Protein AF-A0A7S3GWA1-F1 (afdb_monomer_lite)

Radius of gyration: 48.9 Å; chains: 1; bounding box: 89×73×150 Å

Organism: NCBI:txid89044

InterPro domains:
  IPR025304 ALIX V-shaped domain [PF13949] (4-217)

Sequence (363 aa):
TNNTRMREAYANAQQSDKLTEEDLHSDVTVEQLSIVSKTQEELLKLFPRDNVNLFDHDEHLDKKEEDPAITKLEDKLHELAALIETRTQHVATFKAIVAVDITEATNAALAQCKDITALHAENLQQAGALHTQVMEGVTKQNALLAEILQLNEVFEKSRVTNAKAVERQKVIQTVEQSVAKFSLIHSQVTAGITFYTSLQAKLTTLMQSTDDLAYTQQWQRQDFGAQKSSELDRNGQEMTDRDYALQLSNELNASPRAGVAAIPQQAQYAPPPAFQPAPQAAAAPANSAMVYGTPVSGPPANLMPMHAPAPAQQAQHAPQGGYMATFPAAVPGGPSAVPAQAPGQGQYSAQYQQQYQSYGAPV

Foldseek 3Di:
DVVVVLVVVVVVLVVLVVVLVCVCPDPLLVVLLVQVPDDPVVLVVQADDDPDPVPPPPVPPPPPPDPVLVVVLVVLVVVLVVLVVVLVVLVVVLVVLVPDDCPVVLVVCVVVVHDSVVVVVVSVVVSVVSVVSNVVSVVVNVVSVVVSVVSVVVVVVVCVVPPSSVSNVVSVVSNVVSVVSVVVSVVSVVVSVVVVVVSVVVVVVVVVVVVVVVVVVVVVVVVVVVVVVVVVVVVVVVVVVVVVVVVVVVVVVPDDDDDDDDDDDDDDDDDDDDDDDDDDDPDDPPDDDDDDDDDDDDDDDDDDDDDDDDDDDDDDDDDDDDDDDDDDDDDDDDDDDDDDDDDDDDDDDDDDDDDDDDDDDDD

Structure (mmCIF, N/CA/C/O backbone):
data_AF-A0A7S3GWA1-F1
#
_entry.id   AF-A0A7S3GWA1-F1
#
loop_
_atom_site.group_PDB
_atom_site.id
_atom_site.type_symbol
_atom_site.label_atom_id
_atom_site.label_alt_id
_atom_site.label_comp_id
_atom_site.label_asym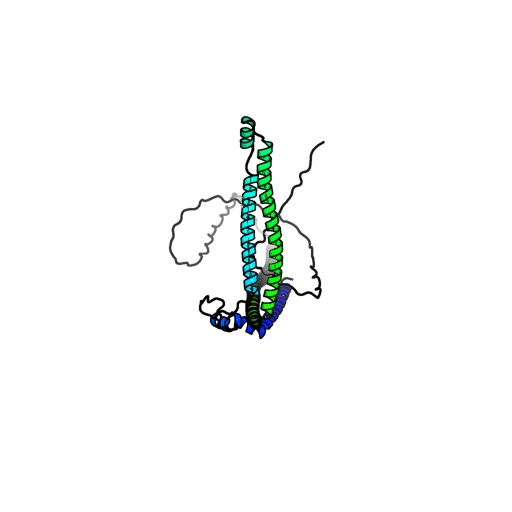_id
_atom_site.label_entity_id
_atom_site.label_seq_id
_atom_site.pdbx_PDB_ins_code
_atom_site.Cartn_x
_atom_site.Cartn_y
_atom_site.Cartn_z
_atom_site.occupancy
_atom_site.B_iso_or_equiv
_atom_site.auth_seq_id
_atom_site.auth_comp_id
_atom_site.auth_asym_id
_atom_site.auth_atom_id
_atom_site.pdbx_PDB_model_num
ATOM 1 N N . THR A 1 1 ? 18.026 15.044 -30.440 1.00 69.50 1 THR A N 1
ATOM 2 C CA . THR A 1 1 ? 17.334 15.176 -29.135 1.00 69.50 1 THR A CA 1
ATOM 3 C C . THR A 1 1 ? 16.879 13.842 -28.550 1.00 69.50 1 THR A C 1
ATOM 5 O O . THR A 1 1 ? 17.192 13.588 -27.396 1.00 69.50 1 THR A O 1
ATOM 8 N N . ASN A 1 2 ? 16.209 12.951 -29.302 1.00 81.62 2 ASN A N 1
ATOM 9 C CA . ASN A 1 2 ? 15.716 11.671 -28.750 1.00 81.62 2 ASN A CA 1
ATOM 10 C C . ASN A 1 2 ? 16.820 10.681 -28.331 1.00 81.62 2 ASN A C 1
ATOM 12 O O . ASN A 1 2 ? 16.707 10.079 -27.269 1.00 81.62 2 ASN A O 1
ATOM 16 N N . ASN A 1 3 ? 17.909 10.554 -29.101 1.00 85.31 3 ASN A N 1
ATOM 17 C CA . ASN A 1 3 ? 19.007 9.640 -28.750 1.00 85.31 3 ASN A CA 1
ATOM 18 C C . ASN A 1 3 ? 19.704 10.045 -27.435 1.00 85.31 3 ASN A C 1
ATOM 20 O O . ASN A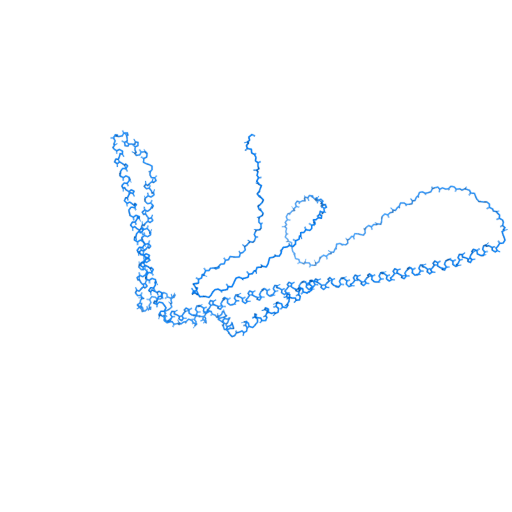 1 3 ? 19.956 9.198 -26.587 1.00 85.31 3 ASN A O 1
ATOM 24 N N . THR A 1 4 ? 19.931 11.346 -27.225 1.00 93.00 4 THR A N 1
ATOM 25 C CA . THR A 1 4 ? 20.508 11.886 -25.982 1.00 93.00 4 THR A CA 1
ATOM 26 C C . THR A 1 4 ? 19.649 11.543 -24.764 1.00 93.00 4 THR A C 1
ATOM 28 O O . THR A 1 4 ? 20.177 11.045 -23.779 1.00 93.00 4 THR A O 1
ATOM 31 N N . ARG A 1 5 ? 18.322 11.716 -24.862 1.00 91.12 5 ARG A N 1
ATOM 32 C C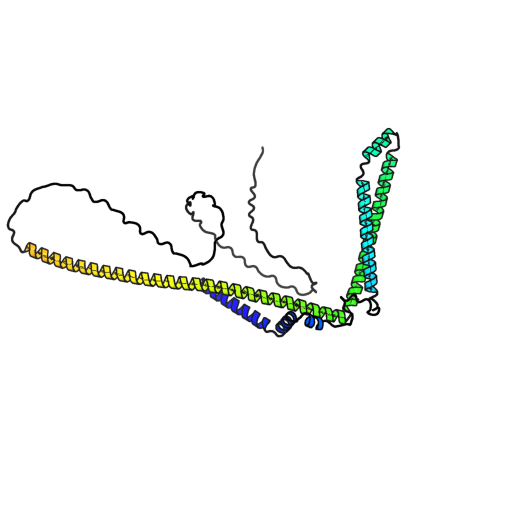A . ARG A 1 5 ? 17.385 11.377 -23.776 1.00 91.12 5 ARG A CA 1
ATOM 33 C C . ARG A 1 5 ? 17.367 9.882 -23.455 1.00 91.12 5 ARG A C 1
ATOM 35 O O . ARG A 1 5 ? 17.289 9.517 -22.291 1.00 91.12 5 ARG A O 1
ATOM 42 N N . MET A 1 6 ? 17.449 9.014 -24.468 1.00 91.38 6 MET A N 1
ATOM 43 C CA . MET A 1 6 ? 17.528 7.563 -24.244 1.00 91.38 6 MET A CA 1
ATOM 44 C C . MET A 1 6 ? 18.829 7.164 -23.540 1.00 91.38 6 MET A C 1
ATOM 46 O O . MET A 1 6 ? 18.795 6.327 -22.645 1.00 91.38 6 MET A O 1
ATOM 50 N N . ARG A 1 7 ? 19.961 7.786 -23.901 1.00 94.25 7 ARG A N 1
ATOM 51 C CA . ARG A 1 7 ? 21.249 7.552 -23.225 1.00 94.25 7 ARG A CA 1
ATOM 52 C C . ARG A 1 7 ? 21.230 8.020 -21.772 1.00 94.25 7 ARG A C 1
ATOM 54 O O . ARG A 1 7 ? 21.712 7.300 -20.911 1.00 94.25 7 ARG A O 1
ATOM 61 N N . GLU A 1 8 ? 20.661 9.192 -21.506 1.00 95.81 8 GLU A N 1
ATOM 62 C CA . GLU A 1 8 ? 20.505 9.721 -20.147 1.00 95.81 8 GLU A CA 1
ATOM 63 C C . GLU A 1 8 ? 19.600 8.821 -19.294 1.00 95.81 8 GLU A C 1
ATOM 65 O O . GLU A 1 8 ? 19.976 8.436 -18.191 1.00 95.81 8 GLU A O 1
ATOM 70 N N . ALA A 1 9 ? 18.450 8.401 -19.833 1.00 93.38 9 ALA A N 1
ATOM 71 C CA . ALA A 1 9 ? 17.557 7.465 -19.153 1.00 93.38 9 ALA A CA 1
ATOM 72 C C . ALA A 1 9 ? 18.247 6.124 -18.849 1.00 93.38 9 ALA A C 1
ATOM 74 O O . ALA A 1 9 ? 18.069 5.582 -17.763 1.00 93.38 9 ALA A O 1
ATOM 75 N N . TYR A 1 10 ? 19.054 5.611 -19.782 1.00 95.75 10 TYR A N 1
ATOM 76 C CA . TYR A 1 10 ? 19.834 4.393 -19.575 1.00 95.75 10 TYR A CA 1
ATOM 77 C C . TYR A 1 10 ? 20.916 4.566 -18.500 1.00 95.75 10 TYR A C 1
ATOM 79 O O . TYR A 1 10 ? 21.045 3.709 -17.635 1.00 95.75 10 TYR A O 1
ATOM 87 N N . ALA A 1 11 ? 21.650 5.683 -18.503 1.00 97.31 11 ALA A N 1
ATOM 88 C CA . ALA A 1 11 ? 22.662 5.966 -17.484 1.00 97.31 11 ALA A CA 1
ATOM 89 C C . ALA A 1 11 ? 22.048 6.063 -16.074 1.00 97.31 11 ALA A C 1
ATOM 91 O O . ALA A 1 11 ? 22.582 5.493 -15.125 1.00 97.31 11 ALA A O 1
ATOM 92 N N . ASN A 1 12 ? 20.890 6.720 -15.948 1.00 96.50 12 ASN A N 1
ATOM 93 C CA . ASN A 1 12 ? 20.157 6.799 -14.682 1.00 96.50 12 ASN A CA 1
ATOM 94 C C . ASN A 1 12 ? 19.660 5.419 -14.224 1.00 96.50 12 ASN A C 1
ATOM 96 O O . ASN A 1 12 ? 19.747 5.101 -13.039 1.00 96.50 12 ASN A O 1
ATOM 100 N N . ALA A 1 13 ? 19.172 4.590 -15.153 1.00 96.44 13 ALA A N 1
ATOM 101 C CA . ALA A 1 13 ? 18.762 3.221 -14.850 1.00 96.44 13 ALA A CA 1
ATOM 102 C C . ALA A 1 13 ? 19.945 2.369 -14.368 1.00 96.44 13 ALA A C 1
ATOM 104 O O . ALA A 1 13 ? 19.831 1.726 -13.335 1.00 96.44 13 ALA A O 1
ATOM 105 N N . GLN A 1 14 ? 21.111 2.458 -15.020 1.00 97.69 14 GLN A N 1
ATOM 106 C CA . GLN A 1 14 ? 22.327 1.769 -14.568 1.00 97.69 14 GLN A CA 1
ATOM 107 C C . GLN A 1 14 ? 22.754 2.188 -13.157 1.00 97.69 14 GLN A C 1
ATOM 109 O O . GLN A 1 14 ? 23.173 1.351 -12.361 1.00 97.69 14 GLN A O 1
ATOM 114 N N . GLN A 1 15 ? 22.659 3.480 -12.835 1.00 97.81 15 GLN A N 1
ATOM 115 C CA . GLN A 1 15 ? 22.958 3.952 -11.486 1.00 97.81 15 GLN A CA 1
ATOM 116 C C . GLN A 1 15 ? 21.960 3.394 -10.463 1.00 97.81 15 GLN A C 1
ATOM 118 O O . GLN A 1 15 ? 22.377 2.975 -9.385 1.00 97.81 15 GLN A O 1
ATOM 123 N N . SER A 1 16 ? 20.666 3.370 -10.794 1.00 96.94 16 SER A N 1
ATOM 124 C CA . SER A 1 16 ? 19.640 2.775 -9.934 1.00 96.94 16 SER A CA 1
ATOM 125 C C . SER A 1 16 ? 19.874 1.280 -9.727 1.00 96.94 16 SER A C 1
ATOM 127 O O . SER A 1 16 ? 19.817 0.819 -8.593 1.00 96.94 16 SER A O 1
ATOM 129 N N . ASP A 1 17 ? 20.181 0.539 -10.791 1.00 97.62 17 ASP A N 1
ATOM 130 C CA . ASP A 1 17 ? 20.445 -0.899 -10.725 1.00 97.62 17 ASP A CA 1
ATOM 131 C C . ASP A 1 17 ? 21.651 -1.197 -9.848 1.00 97.62 17 ASP A C 1
ATOM 133 O O . ASP A 1 17 ? 21.585 -2.092 -9.016 1.00 97.62 17 ASP A O 1
ATOM 137 N N . LYS A 1 18 ? 22.720 -0.402 -9.968 1.00 97.69 18 LYS A N 1
ATOM 138 C CA . LYS A 1 18 ? 23.897 -0.533 -9.109 1.00 97.69 18 LYS A CA 1
ATOM 139 C C . LYS A 1 18 ? 23.539 -0.357 -7.631 1.00 97.69 18 LYS A C 1
ATOM 141 O O . LYS A 1 18 ? 23.997 -1.135 -6.803 1.00 97.69 18 LYS A O 1
ATOM 146 N N . LEU A 1 19 ? 22.716 0.639 -7.295 1.00 97.00 19 LEU A N 1
ATOM 147 C CA . LEU A 1 19 ? 22.271 0.855 -5.914 1.00 97.00 19 LEU A CA 1
ATOM 148 C C . LEU A 1 19 ? 21.394 -0.299 -5.415 1.00 97.00 19 LEU A C 1
ATOM 150 O O . LEU A 1 19 ? 21.574 -0.755 -4.291 1.00 97.00 19 LEU A O 1
ATOM 154 N N . THR A 1 20 ? 20.469 -0.789 -6.244 1.00 95.81 20 THR A N 1
ATOM 155 C CA . THR A 1 20 ? 19.640 -1.954 -5.910 1.00 95.81 20 THR A CA 1
ATOM 156 C C . THR A 1 20 ? 20.489 -3.220 -5.769 1.00 95.81 20 THR A C 1
ATOM 158 O O . THR A 1 20 ? 20.224 -4.023 -4.883 1.00 95.81 20 THR A O 1
ATOM 161 N N . GLU A 1 21 ? 21.521 -3.402 -6.591 1.00 97.00 21 GLU A N 1
ATOM 162 C CA . GLU A 1 21 ? 22.439 -4.540 -6.528 1.00 97.00 21 GLU A CA 1
ATOM 163 C C . GLU A 1 21 ? 23.315 -4.495 -5.270 1.00 97.00 21 GLU A C 1
ATOM 165 O O . GLU A 1 21 ? 23.435 -5.508 -4.582 1.00 97.00 21 GLU A O 1
ATOM 170 N N . GLU A 1 22 ? 23.879 -3.332 -4.928 1.00 97.25 22 GLU A N 1
ATOM 171 C CA . GLU A 1 22 ? 24.622 -3.119 -3.678 1.00 97.25 22 GLU A CA 1
ATOM 172 C C . GLU A 1 22 ? 23.736 -3.391 -2.452 1.00 97.25 22 GLU A C 1
ATOM 174 O O . GLU A 1 22 ? 24.154 -4.063 -1.509 1.00 97.25 22 GLU A O 1
ATOM 179 N N . ASP A 1 23 ? 22.489 -2.920 -2.481 1.00 96.31 23 ASP A N 1
ATOM 180 C CA . ASP A 1 23 ? 21.517 -3.125 -1.411 1.00 96.31 23 ASP A CA 1
ATOM 181 C C . ASP A 1 23 ? 21.076 -4.594 -1.291 1.00 96.31 23 ASP A C 1
ATOM 183 O O . ASP A 1 23 ? 20.984 -5.123 -0.180 1.00 96.31 23 ASP A O 1
ATOM 187 N N . LEU A 1 24 ? 20.860 -5.275 -2.422 1.00 96.31 24 LEU A N 1
ATOM 188 C CA . LEU A 1 24 ? 20.482 -6.689 -2.496 1.00 96.31 24 LEU A CA 1
ATOM 189 C C . LEU A 1 24 ? 21.568 -7.610 -1.932 1.00 96.31 24 LEU A C 1
ATOM 191 O O . LEU A 1 24 ? 21.246 -8.574 -1.241 1.00 96.31 24 LEU A O 1
ATOM 195 N N . HIS A 1 25 ? 22.835 -7.305 -2.216 1.00 96.12 25 HIS A N 1
ATOM 196 C CA . HIS A 1 25 ? 23.984 -8.086 -1.752 1.00 96.12 25 HIS A CA 1
ATOM 197 C C . HIS A 1 25 ? 24.502 -7.658 -0.377 1.00 96.12 25 HIS A C 1
ATOM 199 O O . HIS A 1 25 ? 25.465 -8.244 0.116 1.00 96.12 25 HIS A O 1
ATOM 205 N N . SER A 1 26 ? 23.895 -6.652 0.256 1.00 97.62 26 SER A N 1
ATOM 206 C CA . SER A 1 26 ? 24.260 -6.293 1.623 1.00 97.62 26 SER A CA 1
ATOM 207 C C . SER A 1 26 ? 23.910 -7.428 2.591 1.00 97.62 26 SER A C 1
ATOM 209 O O . SER A 1 26 ? 22.834 -8.023 2.502 1.00 97.62 26 SER A O 1
ATOM 211 N N . ASP A 1 27 ? 24.800 -7.703 3.550 1.00 96.94 27 ASP A N 1
ATOM 212 C CA . ASP A 1 27 ? 24.623 -8.790 4.526 1.00 96.94 27 ASP A CA 1
ATOM 213 C C . ASP A 1 27 ? 23.276 -8.696 5.259 1.00 96.94 27 ASP A C 1
ATOM 215 O O . ASP A 1 27 ? 22.598 -9.700 5.467 1.00 96.94 27 ASP A O 1
ATOM 219 N N . VAL A 1 28 ? 22.851 -7.468 5.580 1.00 95.75 28 VAL A N 1
ATOM 220 C CA . VAL A 1 28 ? 21.573 -7.186 6.248 1.00 95.75 28 VAL A CA 1
ATOM 221 C C . VAL A 1 28 ? 20.393 -7.615 5.380 1.00 95.75 28 VAL A C 1
ATOM 223 O O . VAL A 1 28 ? 19.487 -8.291 5.863 1.00 95.75 28 VAL A O 1
ATOM 226 N N . THR A 1 29 ? 20.391 -7.246 4.099 1.00 95.12 29 THR A N 1
ATOM 227 C CA . THR A 1 29 ? 19.320 -7.634 3.178 1.00 95.12 29 THR A CA 1
ATOM 228 C C . THR A 1 29 ? 19.312 -9.139 2.955 1.00 95.12 29 THR A C 1
ATOM 230 O O . THR A 1 29 ? 18.245 -9.745 2.977 1.00 95.12 29 THR A O 1
ATOM 233 N N . VAL A 1 30 ? 20.477 -9.767 2.784 1.00 96.56 30 VAL A N 1
ATOM 234 C CA . VAL A 1 30 ? 20.578 -11.222 2.600 1.00 96.56 30 VAL A CA 1
ATOM 235 C C . VAL A 1 30 ? 20.032 -11.965 3.822 1.00 96.56 30 VAL A C 1
ATOM 237 O O . VAL A 1 30 ? 19.258 -12.912 3.667 1.00 96.56 30 VAL A O 1
ATOM 240 N N . GLU A 1 31 ? 20.365 -11.518 5.034 1.00 95.56 31 GLU A N 1
ATOM 241 C CA . GLU A 1 31 ? 19.821 -12.078 6.273 1.00 95.56 31 GLU A CA 1
ATOM 242 C C . GLU A 1 31 ? 18.298 -11.895 6.354 1.00 95.56 31 GLU A C 1
ATOM 244 O O . GLU A 1 31 ? 17.572 -12.856 6.609 1.00 95.56 31 GLU A O 1
ATOM 249 N N . GLN A 1 32 ? 17.795 -10.694 6.061 1.00 94.62 32 GLN A N 1
ATOM 250 C CA . GLN A 1 32 ? 16.360 -10.400 6.044 1.00 94.62 32 GLN A CA 1
ATOM 251 C C . GLN A 1 32 ? 15.605 -11.262 5.021 1.00 94.62 32 GLN A C 1
ATOM 253 O O . GLN A 1 32 ? 14.594 -11.884 5.342 1.00 94.62 32 GLN A O 1
ATOM 258 N N . LEU A 1 33 ? 16.107 -11.373 3.792 1.00 94.38 33 LEU A N 1
ATOM 259 C CA . LEU A 1 33 ? 15.498 -12.211 2.758 1.00 94.38 33 LEU A CA 1
ATOM 260 C C . LEU A 1 33 ? 15.550 -13.702 3.124 1.00 94.38 33 LEU A C 1
ATOM 262 O O . LEU A 1 33 ? 14.600 -14.432 2.843 1.00 94.38 33 LEU A O 1
ATOM 266 N N . SER A 1 34 ? 16.610 -14.138 3.812 1.00 96.44 34 SER A N 1
ATOM 267 C CA . SER A 1 34 ? 16.718 -15.488 4.377 1.00 96.44 34 SER A CA 1
ATOM 268 C C . SER A 1 34 ? 15.663 -15.757 5.457 1.00 96.44 34 SER A C 1
ATOM 270 O O . SER A 1 34 ? 15.198 -16.882 5.604 1.00 96.44 34 SER A O 1
ATOM 272 N N . ILE A 1 35 ? 15.213 -14.738 6.199 1.00 95.06 35 ILE A N 1
ATOM 273 C CA . ILE A 1 35 ? 14.102 -14.893 7.149 1.00 95.06 35 ILE A CA 1
ATOM 274 C C . ILE A 1 35 ? 12.790 -15.168 6.412 1.00 95.06 35 ILE A C 1
ATOM 276 O O . ILE A 1 35 ? 12.051 -16.062 6.815 1.00 95.06 35 ILE A O 1
ATOM 280 N N . VAL A 1 36 ? 12.508 -14.446 5.325 1.00 94.25 36 VAL A N 1
ATOM 281 C CA . VAL A 1 36 ? 11.259 -14.612 4.555 1.00 94.25 36 VAL A CA 1
ATOM 282 C C . VAL A 1 36 ? 11.199 -15.969 3.841 1.00 94.25 36 VAL A C 1
ATOM 284 O O . VAL A 1 36 ? 10.111 -16.482 3.5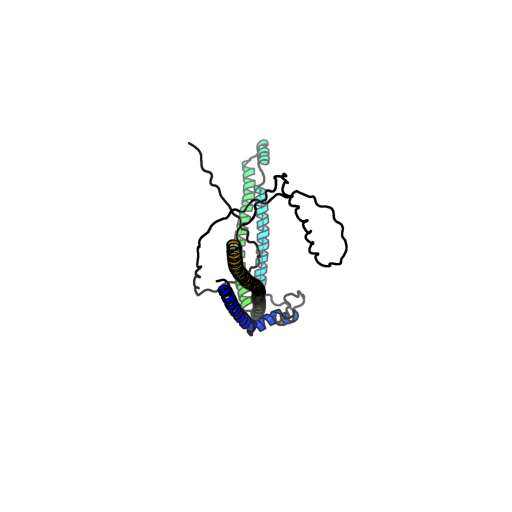96 1.00 94.25 36 VAL A O 1
ATOM 287 N N . SER A 1 37 ? 12.349 -16.573 3.529 1.00 95.25 37 SER A N 1
ATOM 288 C CA . SER A 1 37 ? 12.419 -17.888 2.881 1.00 95.25 37 SER A CA 1
ATOM 289 C C . SER A 1 37 ? 12.351 -19.079 3.844 1.00 95.25 37 SER A C 1
ATOM 291 O O . SER A 1 37 ? 12.225 -20.216 3.385 1.00 95.25 37 SER A O 1
ATOM 293 N N . LYS A 1 38 ? 12.415 -18.848 5.163 1.00 95.12 38 LYS A N 1
ATOM 294 C CA . LYS A 1 38 ? 12.279 -19.906 6.174 1.00 95.12 38 LYS A CA 1
ATOM 295 C C . LYS A 1 38 ? 10.895 -20.543 6.128 1.00 95.12 38 LYS A C 1
ATOM 297 O O . LYS A 1 38 ? 9.877 -19.889 5.906 1.00 95.12 38 LYS A O 1
ATOM 302 N N . THR A 1 39 ? 10.853 -21.833 6.436 1.00 95.38 39 THR A N 1
ATOM 303 C CA . THR A 1 39 ? 9.595 -22.544 6.676 1.00 95.38 39 THR A CA 1
ATOM 304 C C . THR A 1 39 ? 8.900 -22.018 7.934 1.00 95.38 39 THR A C 1
ATOM 306 O O . THR A 1 39 ? 9.527 -21.433 8.822 1.00 95.38 39 THR A O 1
ATOM 309 N N . GLN A 1 40 ? 7.595 -22.276 8.059 1.00 90.56 40 GLN A N 1
ATOM 310 C CA . GLN A 1 40 ? 6.836 -21.921 9.261 1.00 90.56 40 GLN A CA 1
ATOM 311 C C . GLN A 1 40 ? 7.488 -22.480 10.537 1.00 90.56 40 GLN A C 1
ATOM 313 O O . GLN A 1 40 ? 7.603 -21.769 11.532 1.00 90.56 40 GLN A O 1
ATOM 318 N N . GLU A 1 41 ? 7.967 -23.726 10.510 1.00 91.44 41 GLU A N 1
ATOM 319 C CA . GLU A 1 41 ? 8.632 -24.352 11.658 1.00 91.44 41 GLU A CA 1
ATOM 320 C C . GLU A 1 41 ? 9.931 -23.641 12.057 1.00 91.44 41 GLU A C 1
ATOM 322 O O . GLU A 1 41 ? 10.239 -23.517 13.243 1.00 91.44 41 GLU A O 1
ATOM 327 N N . GLU A 1 42 ? 10.707 -23.172 11.081 1.00 93.19 42 GLU A N 1
ATOM 328 C CA . GLU A 1 42 ? 11.947 -22.429 11.313 1.00 93.19 42 GLU A CA 1
ATOM 329 C C . GLU A 1 42 ? 11.684 -21.010 11.807 1.00 93.19 42 GLU A C 1
ATOM 331 O O . GLU A 1 42 ? 12.390 -20.547 12.701 1.00 93.19 42 GLU A O 1
ATOM 336 N N . LEU A 1 43 ? 10.648 -20.345 11.290 1.00 90.88 43 LEU A N 1
ATOM 337 C CA . LEU A 1 43 ? 10.187 -19.060 11.813 1.00 90.88 43 LEU A CA 1
ATOM 338 C C . LEU A 1 43 ? 9.739 -19.193 13.269 1.00 90.88 43 LEU A C 1
ATOM 340 O O . LEU A 1 43 ? 10.142 -18.391 14.105 1.00 90.88 43 LEU A O 1
ATOM 344 N N . LEU A 1 44 ? 8.995 -20.249 13.609 1.00 88.38 44 LEU A N 1
ATOM 345 C CA . LEU A 1 44 ? 8.585 -20.534 14.988 1.00 88.38 44 LEU A CA 1
ATOM 346 C C . LEU A 1 44 ? 9.772 -20.801 15.928 1.00 88.38 44 LEU A C 1
ATOM 348 O O . LEU A 1 44 ? 9.649 -20.599 17.133 1.00 88.38 44 LEU A O 1
ATOM 352 N N . LYS A 1 45 ? 10.926 -21.243 15.410 1.00 90.75 45 LYS A N 1
ATOM 353 C CA . LYS A 1 45 ? 12.164 -21.380 16.200 1.00 90.75 45 LYS A CA 1
ATOM 354 C C . LYS A 1 45 ? 12.843 -20.037 16.489 1.00 90.75 45 LYS A C 1
ATOM 356 O O . LYS A 1 45 ? 13.653 -19.991 17.407 1.00 90.75 45 LYS A O 1
ATOM 361 N N . LEU A 1 46 ? 12.542 -18.975 15.733 1.00 90.12 46 LEU A N 1
ATOM 362 C CA . LEU A 1 46 ? 13.072 -17.630 15.998 1.00 90.12 46 LEU A CA 1
ATOM 363 C C . LEU A 1 46 ? 12.401 -16.976 17.205 1.00 90.12 46 LEU A C 1
ATOM 365 O O . LEU A 1 46 ? 12.996 -16.118 17.847 1.00 90.12 46 LEU A O 1
ATOM 369 N N . PHE A 1 47 ? 11.164 -17.364 17.512 1.00 88.88 47 PHE A N 1
ATOM 370 C CA . PHE A 1 47 ? 10.466 -16.868 18.686 1.00 88.88 47 PHE A CA 1
ATOM 371 C C . PHE A 1 47 ? 11.038 -17.511 19.954 1.00 88.88 47 PHE A C 1
ATOM 373 O O . PHE A 1 47 ? 11.271 -18.724 19.963 1.00 88.88 47 PHE A O 1
ATOM 380 N N . PRO A 1 48 ? 11.221 -16.742 21.044 1.00 85.06 48 PRO A N 1
ATOM 381 C CA . PRO A 1 48 ? 11.600 -17.317 22.326 1.00 85.06 48 PRO A CA 1
ATOM 382 C C . PRO A 1 48 ? 10.520 -18.320 22.751 1.00 85.06 48 PRO A C 1
ATOM 384 O O . PRO A 1 48 ? 9.374 -17.951 23.016 1.00 85.06 48 PRO A O 1
ATOM 387 N N . ARG A 1 49 ? 10.873 -19.611 22.749 1.00 73.25 49 ARG A N 1
ATOM 388 C CA . ARG A 1 49 ? 9.976 -20.696 23.154 1.00 73.25 49 ARG A CA 1
ATOM 389 C C . ARG A 1 49 ? 9.877 -20.713 24.672 1.00 73.25 49 ARG A C 1
ATOM 391 O O . ARG A 1 49 ? 10.774 -21.208 25.345 1.00 73.25 49 ARG A O 1
ATOM 398 N N . ASP A 1 50 ? 8.767 -20.218 25.195 1.00 62.12 50 ASP A N 1
ATOM 399 C CA . ASP A 1 50 ? 8.272 -20.677 26.485 1.00 62.12 50 ASP A CA 1
ATOM 400 C C . ASP A 1 50 ? 7.331 -21.860 26.234 1.00 62.12 50 ASP A C 1
ATOM 402 O O . ASP A 1 50 ? 6.600 -21.862 25.248 1.00 62.12 50 ASP A O 1
ATOM 406 N N . ASN A 1 51 ? 7.272 -22.818 27.163 1.00 49.50 51 ASN A N 1
ATOM 407 C CA . ASN A 1 51 ? 6.229 -23.858 27.249 1.00 49.50 51 ASN A CA 1
ATOM 408 C C . ASN A 1 51 ? 4.792 -23.294 27.353 1.00 49.50 51 ASN A C 1
ATOM 410 O O . ASN A 1 51 ? 3.873 -24.019 27.698 1.00 49.50 51 ASN A O 1
ATOM 414 N N . VAL A 1 52 ? 4.588 -22.001 27.106 1.00 49.59 52 VAL A N 1
ATOM 415 C CA . VAL A 1 52 ? 3.282 -21.371 26.994 1.00 49.59 52 VAL A CA 1
ATOM 416 C C . VAL A 1 52 ? 3.073 -21.090 25.520 1.00 49.59 52 VAL A C 1
ATOM 418 O O . VAL A 1 52 ? 3.422 -20.023 25.008 1.00 49.59 52 VAL A O 1
ATOM 421 N N . ASN A 1 53 ? 2.531 -22.085 24.827 1.00 49.50 53 ASN A N 1
ATOM 422 C CA . ASN A 1 53 ? 1.894 -21.849 23.548 1.00 49.50 53 ASN A CA 1
ATOM 423 C C . ASN A 1 53 ? 0.768 -20.843 23.798 1.00 49.50 53 ASN A C 1
ATOM 425 O O . ASN A 1 53 ? -0.272 -21.184 24.340 1.00 49.50 53 ASN A O 1
ATOM 429 N N . LEU A 1 54 ? 0.979 -19.585 23.404 1.00 48.12 54 LEU A N 1
ATOM 430 C CA . LEU A 1 54 ? -0.019 -18.515 23.538 1.00 48.12 54 LEU A CA 1
ATOM 431 C C . LEU A 1 54 ? -1.310 -18.799 22.737 1.00 48.12 54 LEU A C 1
ATOM 433 O O . LEU A 1 54 ? -2.269 -18.044 22.838 1.00 48.12 54 LEU A O 1
ATOM 437 N N . PHE A 1 55 ? -1.285 -19.845 21.907 1.00 46.75 55 PHE A N 1
ATOM 438 C CA . PHE A 1 55 ? -2.385 -20.318 21.074 1.00 46.75 55 PHE A CA 1
ATOM 439 C C . PHE A 1 55 ? -2.845 -21.740 21.419 1.00 46.75 55 PHE A C 1
ATOM 441 O O . PHE A 1 55 ? -3.889 -22.146 20.914 1.00 46.75 55 PHE A O 1
ATOM 448 N N . ASP A 1 56 ? -2.122 -22.477 22.275 1.00 46.03 56 ASP A N 1
ATOM 449 C CA . ASP A 1 56 ? -2.675 -23.709 22.833 1.00 46.03 56 ASP A CA 1
ATOM 450 C C . ASP A 1 56 ? -3.417 -23.315 24.101 1.00 46.03 56 ASP A C 1
ATOM 452 O O . ASP A 1 56 ? -2.829 -23.114 25.163 1.00 46.03 56 ASP A O 1
ATOM 456 N N . HIS A 1 57 ? -4.737 -23.238 23.982 1.00 44.59 57 HIS A N 1
ATOM 457 C CA . HIS A 1 57 ? -5.664 -23.333 25.105 1.00 44.59 57 HIS A CA 1
ATOM 458 C C . HIS A 1 57 ? -5.632 -24.743 25.730 1.00 44.59 57 HIS A C 1
ATOM 460 O O . HIS A 1 57 ? -6.679 -25.321 26.007 1.00 44.59 57 HIS A O 1
ATOM 466 N N . ASP A 1 58 ? -4.449 -25.334 25.916 1.00 41.59 58 ASP A N 1
ATOM 467 C CA . ASP A 1 58 ? -4.329 -26.587 26.647 1.00 41.59 58 ASP A CA 1
ATOM 468 C C . ASP A 1 58 ? -4.502 -26.261 28.137 1.00 41.59 58 ASP A C 1
ATOM 470 O O . ASP A 1 58 ? -3.642 -25.638 28.766 1.00 41.59 58 ASP A O 1
ATOM 474 N N . GLU A 1 59 ? -5.651 -26.664 28.686 1.00 50.97 59 GLU A N 1
ATOM 475 C CA . GLU A 1 59 ? -6.175 -26.423 30.046 1.00 50.97 59 GLU A CA 1
ATOM 476 C C . GLU A 1 59 ? -5.261 -26.888 31.206 1.00 50.97 59 GLU A C 1
ATOM 478 O O . GLU A 1 59 ? -5.663 -26.876 32.373 1.00 50.97 59 GLU A O 1
ATOM 483 N N . HIS A 1 60 ? -4.027 -27.310 30.932 1.00 46.16 60 HIS A N 1
ATOM 484 C CA . HIS A 1 60 ? -3.159 -27.977 31.902 1.00 46.16 60 HIS A CA 1
ATOM 485 C C . HIS A 1 60 ? -1.795 -27.329 32.145 1.00 46.16 60 HIS A C 1
ATOM 487 O O . HIS A 1 60 ? -0.979 -27.898 32.871 1.00 46.16 60 HIS A O 1
ATOM 493 N N . LEU A 1 61 ? -1.548 -26.120 31.643 1.00 48.03 61 LEU A N 1
ATOM 494 C CA . LEU A 1 61 ? -0.378 -25.351 32.065 1.00 48.03 61 LEU A CA 1
ATOM 495 C C . LEU A 1 61 ? -0.697 -24.567 33.338 1.00 48.03 61 LEU A C 1
ATOM 497 O O . LEU A 1 61 ? -1.448 -23.596 33.314 1.00 48.03 61 LEU A O 1
ATOM 501 N N . ASP A 1 62 ? -0.120 -25.056 34.441 1.00 45.81 62 ASP A N 1
ATOM 502 C CA . ASP A 1 62 ? 0.007 -24.429 35.757 1.00 45.81 62 ASP A CA 1
ATOM 503 C C . ASP A 1 62 ? -0.288 -22.931 35.748 1.00 45.81 62 ASP A C 1
ATOM 505 O O . ASP A 1 62 ? 0.405 -22.182 35.060 1.00 45.81 62 ASP A O 1
ATOM 509 N N . LYS A 1 63 ? -1.284 -22.536 36.554 1.00 50.81 63 LYS A N 1
ATOM 510 C CA . LYS A 1 63 ? -1.696 -21.170 36.913 1.00 50.81 63 LYS A CA 1
ATOM 511 C C . LYS A 1 63 ? -0.506 -20.203 36.955 1.00 50.81 63 LYS A C 1
ATOM 513 O O . LYS A 1 63 ? 0.022 -19.901 38.025 1.00 50.81 63 LYS A O 1
ATOM 518 N N . LYS A 1 64 ? -0.069 -19.710 35.799 1.00 51.12 64 LYS A N 1
ATOM 519 C CA . LYS A 1 64 ? 0.800 -18.547 35.732 1.00 51.12 64 LYS A CA 1
ATOM 520 C C . LYS A 1 64 ? -0.074 -17.430 36.251 1.00 51.12 64 LYS A C 1
ATOM 522 O O . LYS A 1 64 ? -1.139 -17.206 35.691 1.00 51.12 64 LYS A O 1
ATOM 527 N N . GLU A 1 65 ? 0.347 -16.828 37.357 1.00 58.16 65 GLU A N 1
ATOM 528 C CA . GLU A 1 65 ? -0.230 -15.594 37.872 1.00 58.16 65 GLU A CA 1
ATOM 529 C C . GLU A 1 65 ? -0.370 -14.635 36.688 1.00 58.16 65 GLU A C 1
ATOM 531 O O . GLU A 1 65 ? 0.622 -14.089 36.198 1.00 58.16 65 GLU A O 1
ATOM 536 N N . GLU A 1 66 ? -1.587 -14.532 36.152 1.00 65.19 66 GLU A N 1
ATOM 537 C CA . GLU A 1 66 ? -1.924 -13.508 35.181 1.00 65.19 66 GLU A CA 1
ATOM 538 C C . GLU A 1 66 ? -1.546 -12.186 35.831 1.00 65.19 66 GLU A C 1
ATOM 540 O O . GLU A 1 66 ? -1.817 -11.973 37.019 1.00 65.19 66 GLU A O 1
ATOM 545 N N . ASP A 1 67 ? -0.830 -11.341 35.084 1.00 73.94 67 ASP A N 1
ATOM 546 C CA . ASP A 1 67 ? -0.428 -10.036 35.591 1.00 73.94 67 ASP A CA 1
ATOM 547 C C . ASP A 1 67 ? -1.700 -9.368 36.134 1.00 73.94 67 ASP A C 1
ATOM 549 O O . ASP A 1 67 ? -2.655 -9.187 35.373 1.00 73.94 67 ASP A O 1
ATOM 553 N N . PRO A 1 68 ? -1.765 -9.028 37.433 1.00 82.62 68 PRO A N 1
ATOM 554 C CA . PRO A 1 68 ? -2.980 -8.498 38.036 1.00 82.62 68 PRO A CA 1
ATOM 555 C C . PRO A 1 68 ? -3.440 -7.196 37.367 1.00 82.62 68 PRO A C 1
ATOM 557 O O . PRO A 1 68 ? -4.573 -6.769 37.585 1.00 82.62 68 PRO A O 1
ATOM 560 N N . ALA A 1 69 ? -2.584 -6.540 36.574 1.00 83.31 69 ALA A N 1
ATOM 561 C CA . ALA A 1 69 ? -2.971 -5.431 35.713 1.00 83.31 69 ALA A CA 1
ATOM 562 C C . ALA A 1 69 ? -3.838 -5.864 34.513 1.00 83.31 69 ALA A C 1
ATOM 564 O O . ALA A 1 69 ? -4.758 -5.128 34.161 1.00 83.31 69 ALA A O 1
ATOM 565 N N . ILE A 1 70 ? -3.586 -7.037 33.919 1.00 84.69 70 ILE A N 1
ATOM 566 C CA . ILE A 1 70 ? -4.353 -7.590 32.789 1.00 84.69 70 ILE A CA 1
ATOM 567 C C . ILE A 1 70 ? -5.770 -7.918 33.240 1.00 84.69 70 ILE A C 1
ATOM 569 O O . ILE A 1 70 ? -6.713 -7.366 32.682 1.00 84.69 70 ILE A O 1
ATOM 573 N N . THR A 1 71 ? -5.922 -8.710 34.304 1.00 88.62 71 THR A N 1
ATOM 574 C CA . THR A 1 71 ? -7.246 -9.088 34.824 1.00 88.62 71 THR A CA 1
ATOM 575 C C . THR A 1 71 ? -8.072 -7.850 35.187 1.00 88.62 71 THR A C 1
ATOM 577 O O . THR A 1 71 ? -9.240 -7.744 34.833 1.00 88.62 71 THR A O 1
ATOM 580 N N . LYS A 1 72 ? -7.450 -6.838 35.813 1.00 92.12 72 LYS A N 1
ATOM 581 C CA . LYS A 1 72 ? -8.129 -5.567 36.125 1.00 92.12 72 LYS A CA 1
ATOM 582 C C . LYS A 1 72 ? -8.542 -4.783 34.880 1.00 92.12 72 LYS A C 1
ATOM 584 O O . LYS A 1 72 ? -9.586 -4.135 34.898 1.00 92.12 72 LYS A O 1
ATOM 589 N N . LEU A 1 73 ? -7.717 -4.778 33.832 1.00 91.81 73 LEU A N 1
ATOM 590 C CA . LEU A 1 73 ? -8.041 -4.116 32.570 1.00 91.81 73 LEU A CA 1
ATOM 591 C C . LEU A 1 73 ? -9.204 -4.832 31.868 1.00 91.81 73 LEU A C 1
ATOM 593 O O . LEU A 1 73 ? -10.126 -4.166 31.402 1.00 91.81 73 LEU A O 1
ATOM 597 N N . GLU A 1 74 ? -9.194 -6.164 31.847 1.00 92.12 74 GLU A N 1
ATOM 598 C CA . GLU A 1 74 ? -10.275 -6.993 31.306 1.00 92.12 74 GLU A CA 1
ATOM 599 C C . GLU A 1 74 ? -11.594 -6.767 32.052 1.00 92.12 74 GLU A C 1
ATOM 601 O O . GLU A 1 74 ? -12.607 -6.460 31.419 1.00 92.12 74 GLU A O 1
ATOM 606 N N . ASP A 1 75 ? -11.575 -6.800 33.387 1.00 95.00 75 ASP A N 1
ATOM 607 C CA . ASP A 1 75 ? -12.744 -6.509 34.225 1.00 95.00 75 ASP A CA 1
ATOM 608 C C . ASP A 1 75 ? -13.345 -5.135 33.889 1.00 95.00 75 ASP A C 1
ATOM 610 O O . ASP A 1 75 ? -14.560 -4.990 33.731 1.00 95.00 75 ASP A O 1
ATOM 614 N N . LYS A 1 76 ? -12.495 -4.114 33.718 1.00 95.50 76 LYS A N 1
ATOM 615 C CA . LYS A 1 76 ? -12.932 -2.751 33.380 1.00 95.50 76 LYS A CA 1
ATOM 616 C C . LYS A 1 76 ? -13.478 -2.631 31.960 1.00 95.50 76 LYS A C 1
ATOM 618 O O . LYS A 1 76 ? -14.426 -1.875 31.737 1.00 95.50 76 LYS A O 1
ATOM 623 N N . LEU A 1 77 ? -12.930 -3.379 31.004 1.00 95.25 77 LEU A N 1
ATOM 624 C CA . LEU A 1 77 ? -13.466 -3.454 29.643 1.00 95.25 77 LEU A CA 1
ATOM 625 C C . LEU A 1 77 ? -14.843 -4.133 29.622 1.00 95.25 77 LEU A C 1
ATOM 627 O O . LEU A 1 77 ? -15.745 -3.654 28.931 1.00 95.25 77 LEU A O 1
ATOM 631 N N . HIS A 1 78 ? -15.039 -5.187 30.418 1.00 96.25 78 HIS A N 1
ATOM 632 C CA . HIS A 1 78 ? -16.348 -5.817 30.594 1.00 96.25 78 HIS A CA 1
ATOM 633 C C . HIS A 1 78 ? -17.355 -4.882 31.274 1.00 96.25 78 HIS A C 1
ATOM 635 O O . HIS A 1 78 ? -18.493 -4.769 30.812 1.00 96.25 78 HIS A O 1
ATOM 641 N N . GLU A 1 79 ? -16.937 -4.155 32.315 1.00 96.75 79 GLU A N 1
ATOM 642 C CA . GLU A 1 79 ? -17.764 -3.144 32.983 1.00 96.75 79 GLU A CA 1
ATOM 643 C C . GLU A 1 79 ? -18.209 -2.046 31.998 1.00 96.75 79 GLU A C 1
ATOM 645 O O . GLU A 1 79 ? -19.387 -1.678 31.951 1.00 96.75 79 GLU A O 1
ATOM 650 N N . LEU A 1 80 ? -17.295 -1.570 31.144 1.00 97.19 80 LEU A N 1
ATOM 651 C CA . LEU A 1 80 ? -17.602 -0.598 30.093 1.00 97.19 80 LEU A CA 1
ATOM 652 C C . LEU A 1 80 ? -18.588 -1.158 29.057 1.00 97.19 80 LEU A C 1
ATOM 654 O O . LEU A 1 80 ? -19.517 -0.451 28.659 1.00 97.19 80 LEU A O 1
ATOM 658 N N . ALA A 1 81 ? -18.416 -2.410 28.626 1.00 95.81 81 ALA A N 1
ATOM 659 C CA . ALA A 1 81 ? -19.323 -3.052 27.677 1.00 95.81 81 ALA A CA 1
ATOM 660 C C . ALA A 1 81 ? -20.754 -3.146 28.238 1.00 95.81 81 ALA A C 1
ATOM 662 O O . ALA A 1 81 ? -21.702 -2.710 27.578 1.00 95.81 81 ALA A O 1
ATOM 663 N N . ALA A 1 82 ? -20.904 -3.606 29.485 1.00 97.19 82 ALA A N 1
ATOM 664 C CA . ALA A 1 82 ? -22.197 -3.682 30.167 1.00 97.19 82 ALA A CA 1
ATOM 665 C C . ALA A 1 82 ? -22.851 -2.296 30.340 1.00 97.19 82 ALA A C 1
ATOM 667 O O . ALA A 1 82 ? -24.066 -2.133 30.174 1.00 97.19 82 ALA A O 1
ATOM 668 N N . LEU A 1 83 ? -22.049 -1.262 30.625 1.00 97.44 83 LEU A N 1
ATOM 669 C CA . LEU A 1 83 ? -22.529 0.116 30.726 1.00 97.44 83 LEU A CA 1
ATOM 670 C C . LEU A 1 83 ? -23.043 0.652 29.380 1.00 97.44 83 LEU A C 1
ATOM 672 O O . LEU A 1 83 ? -24.080 1.320 29.336 1.00 97.44 83 LEU A O 1
ATOM 676 N N . ILE A 1 84 ? -22.340 0.361 28.279 1.00 96.06 84 ILE A N 1
ATOM 677 C CA . ILE A 1 84 ? -22.757 0.751 26.924 1.00 96.06 84 ILE A CA 1
ATOM 678 C C . ILE A 1 84 ? -24.079 0.076 26.556 1.00 96.06 84 ILE A C 1
ATOM 680 O O . ILE A 1 84 ? -24.968 0.747 26.022 1.00 96.06 84 ILE A O 1
ATOM 684 N N . GLU A 1 85 ? -24.228 -1.213 26.860 1.00 97.62 85 GLU A N 1
ATOM 685 C CA . GLU A 1 85 ? -25.464 -1.962 26.623 1.00 97.62 85 GLU A CA 1
ATOM 686 C C . GLU A 1 85 ? -26.637 -1.347 27.399 1.00 97.62 85 GLU A C 1
ATOM 688 O O . GLU A 1 85 ? -27.642 -0.955 26.801 1.00 97.62 85 GLU A O 1
ATOM 693 N N . THR A 1 86 ? -26.453 -1.124 28.703 1.00 97.19 86 THR A N 1
ATOM 694 C CA . THR A 1 86 ? -27.458 -0.497 29.578 1.00 97.19 86 THR A CA 1
ATOM 695 C C . THR A 1 86 ? -27.859 0.894 29.075 1.00 97.19 86 THR A C 1
ATOM 697 O O . THR A 1 86 ? -29.043 1.220 28.969 1.00 97.19 86 THR A O 1
ATOM 700 N N . ARG A 1 87 ? -26.888 1.735 28.692 1.00 96.94 87 ARG A N 1
ATOM 701 C CA . ARG A 1 87 ? -27.177 3.070 28.145 1.00 96.94 87 ARG A CA 1
ATOM 702 C C . ARG A 1 87 ? -27.933 2.980 26.822 1.00 96.94 87 ARG A C 1
ATOM 704 O O . ARG A 1 87 ? -28.841 3.774 26.587 1.00 96.94 87 ARG A O 1
ATOM 711 N N . THR A 1 88 ? -27.564 2.043 25.954 1.00 96.75 88 THR A N 1
ATOM 712 C CA . THR A 1 88 ? -28.243 1.836 24.666 1.00 96.75 88 THR A CA 1
ATOM 713 C C . THR A 1 88 ? -29.701 1.448 24.887 1.00 96.75 88 THR A C 1
ATOM 715 O O . THR A 1 88 ? -30.583 2.000 24.227 1.00 96.75 88 THR A O 1
ATOM 718 N N . GLN A 1 89 ? -29.967 0.593 25.879 1.00 97.06 89 GLN A N 1
ATOM 719 C CA . GLN A 1 89 ? -31.319 0.244 26.301 1.00 97.06 89 GLN A CA 1
ATOM 720 C C . GLN A 1 89 ? -32.090 1.470 26.814 1.00 97.06 89 GLN A C 1
ATOM 722 O O . GLN A 1 89 ? -33.203 1.720 26.356 1.00 97.06 89 GLN A O 1
ATOM 727 N N . HIS A 1 90 ? -31.498 2.292 27.689 1.00 96.75 90 HIS A N 1
ATOM 728 C CA . HIS A 1 90 ? -32.145 3.518 28.177 1.00 96.75 90 HIS A CA 1
ATOM 729 C C . HIS A 1 90 ? -32.454 4.514 27.050 1.00 96.75 90 HIS A C 1
ATOM 731 O O . HIS A 1 90 ? -33.542 5.085 27.019 1.00 96.75 90 HIS A O 1
ATOM 737 N N . VAL A 1 91 ? -31.536 4.698 26.093 1.00 96.50 91 VAL A N 1
ATOM 738 C CA . VAL A 1 91 ? -31.751 5.568 24.925 1.00 96.50 91 VAL A CA 1
ATOM 739 C C . VAL A 1 91 ? -32.874 5.033 24.037 1.00 96.50 91 VAL A C 1
ATOM 741 O O . VAL A 1 91 ? -33.682 5.821 23.545 1.00 96.50 91 VAL A O 1
ATOM 744 N N . ALA A 1 92 ? -32.949 3.717 23.829 1.00 96.88 92 ALA A N 1
ATOM 745 C CA . ALA A 1 92 ? -34.029 3.101 23.065 1.00 96.88 92 ALA A CA 1
ATOM 746 C C . ALA A 1 92 ? -35.392 3.322 23.743 1.00 96.88 92 ALA A C 1
ATOM 748 O O . ALA A 1 92 ? -36.330 3.776 23.087 1.00 96.88 92 ALA A O 1
ATOM 749 N N . THR A 1 93 ? -35.483 3.100 25.058 1.00 96.12 93 THR A N 1
ATOM 750 C CA . THR A 1 93 ? -36.708 3.342 25.839 1.00 96.12 93 THR A CA 1
ATOM 751 C C . THR A 1 93 ? -37.094 4.821 25.854 1.00 96.12 93 THR A C 1
ATOM 753 O O . THR A 1 93 ? -38.261 5.155 25.665 1.00 96.12 93 THR A O 1
ATOM 756 N N . PHE A 1 94 ? -36.122 5.725 26.010 1.00 95.88 94 PHE A N 1
ATOM 757 C CA . PHE A 1 94 ? -36.356 7.168 25.952 1.00 95.88 94 PHE A CA 1
ATOM 758 C C . PHE A 1 94 ? -36.928 7.587 24.594 1.00 95.88 94 PHE A C 1
ATOM 760 O O . PHE A 1 94 ? -37.936 8.287 24.536 1.00 95.88 94 PHE A O 1
ATOM 767 N N . LYS A 1 95 ? -36.334 7.106 23.492 1.00 95.31 95 LYS A N 1
ATOM 768 C CA . LYS A 1 95 ? -36.849 7.350 22.137 1.00 95.31 95 LYS A CA 1
ATOM 769 C C . LYS A 1 95 ? -38.264 6.811 21.958 1.00 95.31 95 LYS A C 1
ATOM 771 O O . LYS A 1 95 ? -39.077 7.497 21.350 1.00 95.31 95 LYS A O 1
ATOM 776 N N . ALA A 1 96 ? -38.552 5.618 22.480 1.00 95.06 96 ALA A N 1
ATOM 777 C CA . ALA A 1 96 ? -39.884 5.032 22.401 1.00 95.06 96 ALA A CA 1
ATOM 778 C C . ALA A 1 96 ? -40.926 5.924 23.091 1.00 95.06 96 ALA A C 1
ATOM 780 O O . ALA A 1 96 ? -41.939 6.227 22.478 1.00 95.06 96 ALA A O 1
ATOM 781 N N . ILE A 1 97 ? -40.644 6.412 24.303 1.00 93.44 97 ILE A N 1
ATOM 782 C CA . ILE A 1 97 ? -41.552 7.290 25.063 1.00 93.44 97 ILE A CA 1
ATOM 783 C C . ILE A 1 97 ? -41.763 8.633 24.361 1.00 93.44 97 ILE A C 1
ATOM 785 O O . ILE A 1 97 ? -42.895 9.090 24.233 1.00 93.44 97 ILE A O 1
ATOM 789 N N . VAL A 1 98 ? -40.691 9.254 23.861 1.00 92.44 98 VAL A N 1
ATOM 790 C CA . VAL A 1 98 ? -40.780 10.540 23.146 1.00 92.44 98 VAL A CA 1
ATOM 791 C C . VAL A 1 98 ? -41.518 10.403 21.808 1.00 92.44 98 VAL A C 1
ATOM 793 O O . VAL A 1 98 ? -42.110 11.370 21.337 1.00 92.44 98 VAL A O 1
ATOM 796 N N . ALA A 1 99 ? -41.505 9.216 21.196 1.00 93.19 99 ALA A N 1
ATOM 797 C CA . ALA A 1 99 ? -42.219 8.938 19.953 1.00 93.19 99 ALA A CA 1
ATOM 798 C C . ALA A 1 99 ? -43.709 8.605 20.151 1.00 93.19 99 ALA A C 1
ATOM 800 O O . ALA A 1 99 ? -44.434 8.535 19.158 1.00 93.19 99 ALA A O 1
ATOM 801 N N . VAL A 1 100 ? -44.176 8.385 21.388 1.00 92.06 100 VAL A N 1
ATOM 802 C CA . VAL A 1 100 ? -45.599 8.143 21.656 1.00 92.06 100 VAL A CA 1
ATOM 803 C C . VAL A 1 100 ? -46.388 9.418 21.371 1.00 92.06 100 VAL A C 1
ATOM 805 O O . VAL A 1 100 ? -46.237 10.429 22.059 1.00 92.06 100 VAL A O 1
ATOM 808 N N . ASP A 1 101 ? -47.271 9.352 20.375 1.00 92.06 101 ASP A N 1
ATOM 809 C CA . ASP A 1 101 ? -48.273 10.386 20.147 1.00 92.06 101 ASP A CA 1
ATOM 810 C C . ASP A 1 101 ? -49.337 10.317 21.247 1.00 92.06 101 ASP A C 1
ATOM 812 O O . ASP A 1 101 ? -50.150 9.395 21.321 1.00 92.06 101 ASP A O 1
ATOM 816 N N . ILE A 1 102 ? -49.321 11.315 22.124 1.00 93.69 102 ILE A N 1
ATOM 817 C CA . ILE A 1 102 ? -50.258 11.429 23.241 1.00 93.69 102 ILE A CA 1
ATOM 818 C C . ILE A 1 102 ? -51.589 12.076 22.846 1.00 93.69 102 ILE A C 1
ATOM 820 O O . ILE A 1 102 ? -52.466 12.189 23.695 1.00 93.69 102 ILE A O 1
ATOM 824 N N . THR A 1 103 ? -51.791 12.471 21.584 1.00 94.00 103 THR A N 1
ATOM 825 C CA . THR A 1 103 ? -53.012 13.162 21.130 1.00 94.00 103 THR A CA 1
ATOM 826 C C . THR A 1 103 ? -54.274 12.346 21.404 1.00 94.00 103 THR A C 1
ATOM 828 O O . THR A 1 103 ? -55.266 12.885 21.896 1.00 94.00 103 THR A O 1
ATOM 831 N N . GLU A 1 104 ? -54.249 11.037 21.146 1.00 93.25 104 GLU A N 1
ATOM 832 C CA . GLU A 1 104 ? -55.396 10.160 21.411 1.00 93.25 104 GLU A CA 1
ATOM 833 C C . GLU A 1 104 ? -55.674 10.023 22.916 1.00 93.25 104 GLU A C 1
ATOM 835 O O . GLU A 1 104 ? -56.822 10.146 23.350 1.00 93.25 104 GLU A O 1
ATOM 840 N N . ALA A 1 105 ? -54.622 9.866 23.727 1.00 91.94 105 ALA A N 1
ATOM 841 C CA . ALA A 1 105 ? -54.729 9.811 25.183 1.00 91.94 105 ALA A CA 1
ATOM 842 C C . ALA A 1 105 ? -55.269 11.131 25.765 1.00 91.94 105 ALA A C 1
ATOM 844 O O . ALA A 1 105 ? -56.128 11.118 26.649 1.00 91.94 105 ALA A O 1
ATOM 845 N N . THR A 1 106 ? -54.836 12.269 25.218 1.00 93.88 106 THR A N 1
ATOM 846 C CA . THR A 1 106 ? -55.319 13.604 25.583 1.00 93.88 106 THR A CA 1
ATOM 847 C C . THR A 1 106 ? -56.781 13.805 25.183 1.00 93.88 106 THR A C 1
ATOM 849 O O . THR A 1 106 ? -57.568 14.286 25.996 1.00 93.88 106 THR A O 1
ATOM 852 N N . ASN A 1 107 ? -57.189 13.381 23.982 1.00 94.06 107 ASN A N 1
ATOM 853 C CA . ASN A 1 107 ? -58.587 13.439 23.538 1.00 94.06 107 ASN A CA 1
ATOM 854 C C . ASN A 1 107 ? -59.501 12.567 24.414 1.00 94.06 107 ASN A C 1
ATOM 856 O O . ASN A 1 107 ? -60.599 12.990 24.782 1.00 94.06 107 ASN A O 1
ATOM 860 N N . ALA A 1 108 ? -59.043 11.371 24.796 1.00 93.69 108 ALA A N 1
ATOM 861 C CA . ALA A 1 108 ? -59.771 10.488 25.703 1.00 93.69 108 ALA A CA 1
ATOM 862 C C . ALA A 1 108 ? -59.876 11.074 27.122 1.00 93.69 108 ALA A C 1
ATOM 864 O O . ALA A 1 108 ? -60.947 11.020 27.732 1.00 93.69 108 ALA A O 1
ATOM 865 N N . ALA A 1 109 ? -58.795 11.667 27.640 1.00 93.06 109 ALA A N 1
ATOM 866 C CA . ALA A 1 109 ? -58.802 12.367 28.922 1.00 93.06 109 ALA A CA 1
ATOM 867 C C . ALA A 1 109 ? -59.769 13.562 28.902 1.00 93.06 109 ALA A C 1
ATOM 869 O O . ALA A 1 109 ? -60.557 13.718 29.835 1.00 93.06 109 ALA A O 1
ATOM 870 N N . LEU A 1 110 ? -59.781 14.337 27.811 1.00 93.94 110 LEU A N 1
ATOM 871 C CA . LEU A 1 110 ? -60.691 15.464 27.615 1.00 93.94 110 LEU A CA 1
ATOM 872 C C . LEU A 1 110 ? -62.159 15.016 27.591 1.00 93.94 110 LEU A C 1
ATOM 874 O O . LEU A 1 110 ? -62.984 15.592 28.297 1.00 93.94 110 LEU A O 1
ATOM 878 N N . ALA A 1 111 ? -62.483 13.959 26.839 1.00 95.50 111 ALA A N 1
ATOM 879 C CA . ALA A 1 111 ? -63.836 13.401 26.770 1.00 95.50 111 ALA A CA 1
ATOM 880 C C . ALA A 1 111 ? -64.335 12.867 28.126 1.00 95.50 111 ALA A C 1
ATOM 882 O O . ALA A 1 111 ? -65.536 12.850 28.386 1.00 95.50 111 ALA A O 1
ATOM 883 N N . GLN A 1 112 ? -63.414 12.440 28.994 1.00 95.12 112 GLN A N 1
ATOM 884 C CA . GLN A 1 112 ? -63.700 11.949 30.344 1.00 95.12 112 GLN A CA 1
ATOM 885 C C . GLN A 1 112 ? -63.583 13.040 31.425 1.00 95.12 112 GLN A C 1
ATOM 887 O O . GLN A 1 112 ? -63.672 12.714 32.609 1.00 95.12 112 GLN A O 1
ATOM 892 N N . CYS A 1 113 ? -63.367 14.309 31.052 1.00 92.12 113 CYS A N 1
ATOM 893 C CA . CYS A 1 113 ? -63.116 15.423 31.976 1.00 92.12 113 CYS A CA 1
ATOM 894 C C . CYS A 1 113 ? -61.975 15.152 32.985 1.00 92.12 113 CYS A C 1
ATOM 896 O O . CYS A 1 113 ? -62.040 15.590 34.135 1.00 92.12 113 CYS A O 1
ATOM 898 N N . LYS A 1 114 ? -60.941 14.407 32.575 1.00 93.38 114 LYS A N 1
ATOM 899 C CA . LYS A 1 114 ? -59.735 14.137 33.376 1.00 93.38 114 LYS A CA 1
ATOM 900 C C . LYS A 1 114 ? -58.713 15.269 33.245 1.00 93.38 114 LYS A C 1
ATOM 902 O O . LYS A 1 114 ? -58.715 16.012 32.267 1.00 93.38 114 LYS A O 1
ATOM 907 N N . ASP A 1 115 ? -57.807 15.366 34.220 1.00 93.44 115 ASP A N 1
ATOM 908 C CA . ASP A 1 115 ? -56.717 16.345 34.204 1.00 93.44 115 ASP A CA 1
ATOM 909 C C . ASP A 1 115 ? -55.636 15.964 33.180 1.00 93.44 115 ASP A C 1
ATOM 911 O O . ASP A 1 115 ? -54.804 15.083 33.400 1.00 93.44 115 ASP A O 1
ATOM 915 N N . ILE A 1 116 ? -55.655 16.658 32.045 1.00 92.62 116 ILE A N 1
ATOM 916 C CA . ILE A 1 116 ? -54.679 16.528 30.958 1.00 92.62 116 ILE A CA 1
ATOM 917 C C . ILE A 1 116 ? -53.273 16.923 31.433 1.00 92.62 116 ILE A C 1
ATOM 919 O O . ILE A 1 116 ? -52.282 16.325 31.014 1.00 92.62 116 ILE A O 1
ATOM 923 N N . THR A 1 117 ? -53.175 17.894 32.343 1.00 93.69 117 THR A N 1
ATOM 924 C CA . THR A 1 117 ? -51.898 18.384 32.878 1.00 93.69 117 THR A CA 1
ATOM 925 C C . THR A 1 117 ? -51.158 17.273 33.609 1.00 93.69 117 THR A C 1
ATOM 927 O O . THR A 1 117 ? -49.954 17.112 33.415 1.00 93.69 117 THR A O 1
ATOM 930 N N . ALA A 1 118 ? -51.882 16.471 34.396 1.00 92.56 118 ALA A N 1
ATOM 931 C CA . ALA A 1 118 ? -51.324 15.324 35.101 1.00 92.56 118 ALA A CA 1
ATOM 932 C C . ALA A 1 118 ? -50.768 14.264 34.133 1.00 92.56 118 ALA A C 1
ATOM 934 O O . ALA A 1 118 ? -49.672 13.758 34.358 1.00 92.56 118 ALA A O 1
ATOM 935 N N . LEU A 1 119 ? -51.463 13.992 33.020 1.00 91.44 119 LEU A N 1
ATOM 936 C CA . LEU A 1 119 ? -51.014 13.037 31.996 1.00 91.44 119 LEU A CA 1
ATOM 937 C C . LEU A 1 119 ? -49.726 13.497 31.294 1.00 91.44 119 LEU A C 1
ATOM 939 O O . LEU A 1 119 ? -48.790 12.716 31.125 1.00 91.44 119 LEU A O 1
ATOM 943 N N . HIS A 1 120 ? -49.642 14.778 30.919 1.00 91.88 120 HIS A N 1
ATOM 944 C CA . HIS A 1 120 ? -48.405 15.332 30.359 1.00 91.88 120 HIS A CA 1
ATOM 945 C C . HIS A 1 120 ? -47.264 15.336 31.382 1.00 91.88 120 HIS A C 1
ATOM 947 O O . HIS A 1 120 ? -46.126 15.030 31.023 1.00 91.88 120 HIS A O 1
ATOM 953 N N . ALA A 1 121 ? -47.557 15.668 32.643 1.00 94.06 121 ALA A N 1
ATOM 954 C CA . ALA A 1 121 ? -46.570 15.672 33.717 1.00 94.06 121 ALA A CA 1
ATOM 955 C C . ALA A 1 121 ? -45.994 14.271 33.968 1.00 94.06 121 ALA A C 1
ATOM 957 O O . ALA A 1 121 ? -44.781 14.143 34.108 1.00 94.06 121 ALA A O 1
ATOM 958 N N . GLU A 1 122 ? -46.827 13.227 33.951 1.00 92.69 122 GLU A N 1
ATOM 959 C CA . GLU A 1 122 ? -46.392 11.832 34.088 1.00 92.69 122 GLU A CA 1
ATOM 960 C C . GLU A 1 122 ? -45.456 11.415 32.942 1.00 92.69 122 GLU A C 1
ATOM 962 O O . GLU A 1 122 ? -44.364 10.897 33.188 1.00 92.69 122 GLU A O 1
ATOM 967 N N . ASN A 1 123 ? -45.823 11.718 31.691 1.00 90.69 123 ASN A N 1
ATOM 968 C CA . ASN A 1 123 ? -44.994 11.373 30.533 1.00 90.69 123 ASN A CA 1
ATOM 969 C C . ASN A 1 123 ? -43.642 12.117 30.549 1.00 90.69 123 ASN A C 1
ATOM 971 O O . ASN A 1 123 ? -42.581 11.532 30.314 1.00 90.69 123 ASN A O 1
ATOM 975 N N . LEU A 1 124 ? -43.657 13.409 30.901 1.00 94.00 124 LEU A N 1
ATOM 976 C CA . LEU A 1 124 ? -42.436 14.202 31.077 1.00 94.00 124 LEU A CA 1
ATOM 977 C C . LEU A 1 124 ? -41.576 13.688 32.235 1.00 94.00 124 LEU A C 1
ATOM 979 O O . LEU A 1 124 ? -40.351 13.677 32.120 1.00 94.00 124 LEU A O 1
ATOM 983 N N . GLN A 1 125 ? -42.188 13.240 33.332 1.00 95.75 125 GLN A N 1
ATOM 984 C CA . GLN A 1 125 ? -41.472 12.663 34.465 1.00 95.75 125 GLN A CA 1
ATOM 985 C C . GLN A 1 125 ? -40.771 11.358 34.069 1.00 95.75 125 GLN A C 1
ATOM 987 O O . GLN A 1 125 ? -39.597 11.174 34.400 1.00 95.75 125 GLN A O 1
ATOM 992 N N . GLN A 1 126 ? -41.448 10.479 33.326 1.00 94.75 126 GLN A N 1
ATOM 993 C CA . GLN A 1 126 ? -40.864 9.226 32.849 1.00 94.75 126 GLN A CA 1
ATOM 994 C C . GLN A 1 126 ? -39.700 9.476 31.877 1.00 94.75 126 GLN A C 1
ATOM 996 O O . GLN A 1 126 ? -38.624 8.888 32.026 1.00 94.75 126 GLN A O 1
ATOM 1001 N N . ALA A 1 127 ? -39.877 10.397 30.924 1.00 94.19 127 ALA A N 1
ATOM 1002 C CA . ALA A 1 127 ? -38.815 10.811 30.010 1.00 94.19 127 ALA A CA 1
ATOM 1003 C C . ALA A 1 127 ? -37.634 11.460 30.760 1.00 94.19 127 ALA A C 1
ATOM 1005 O O . ALA A 1 127 ? -36.473 11.155 30.479 1.00 94.19 127 ALA A O 1
ATOM 1006 N N . GLY A 1 128 ? -37.918 12.308 31.753 1.00 96.06 128 GLY A N 1
ATOM 1007 C CA . GLY A 1 128 ? -36.915 12.965 32.592 1.00 96.06 128 GLY A CA 1
ATOM 1008 C C . GLY A 1 128 ? -36.080 11.980 33.414 1.00 96.06 128 GLY A C 1
ATOM 1009 O O . GLY A 1 128 ? -34.861 12.124 33.485 1.00 96.06 128 GLY A O 1
ATOM 1010 N N . ALA A 1 129 ? -36.702 10.940 33.977 1.00 96.25 129 ALA A N 1
ATOM 1011 C CA . ALA A 1 129 ? -35.993 9.891 34.709 1.00 96.25 129 ALA A CA 1
ATOM 1012 C C . ALA A 1 129 ? -35.002 9.130 33.810 1.00 96.25 129 ALA A C 1
ATOM 1014 O O . ALA A 1 129 ? -33.843 8.946 34.185 1.00 96.25 129 ALA A O 1
ATOM 1015 N N . LEU A 1 130 ? -35.423 8.752 32.598 1.00 95.19 130 LEU A N 1
ATOM 1016 C CA . LEU A 1 130 ? -34.551 8.081 31.626 1.00 95.19 130 LEU A CA 1
ATOM 1017 C C . LEU A 1 130 ? -33.423 8.986 31.134 1.00 95.19 130 LEU A C 1
ATOM 1019 O O . LEU A 1 130 ? -32.289 8.531 31.004 1.00 95.19 130 LEU A O 1
ATOM 1023 N N . HIS A 1 131 ? -33.701 10.270 30.902 1.00 95.50 131 HIS A N 1
ATOM 1024 C CA . HIS A 1 131 ? -32.667 11.240 30.553 1.00 95.50 131 HIS A CA 1
ATOM 1025 C C . HIS A 1 131 ? -31.582 11.309 31.639 1.00 95.50 131 HIS A C 1
ATOM 1027 O O . HIS A 1 131 ? -30.393 11.225 31.331 1.00 95.50 131 HIS A O 1
ATOM 1033 N N . THR A 1 132 ? -31.976 11.383 32.914 1.00 97.25 132 THR A N 1
ATOM 1034 C CA . THR A 1 132 ? -31.035 11.359 34.044 1.00 97.25 132 THR A CA 1
ATOM 1035 C C . THR A 1 132 ? -30.195 10.080 34.053 1.00 97.25 132 THR A C 1
ATOM 1037 O O . THR A 1 132 ? -28.972 10.163 34.136 1.00 97.25 132 THR A O 1
ATOM 1040 N N . GLN A 1 133 ? -30.807 8.906 33.861 1.00 96.56 133 GLN A N 1
ATOM 1041 C CA . GLN A 1 133 ? -30.079 7.630 33.794 1.00 96.56 133 GLN A CA 1
ATOM 1042 C C . GLN A 1 133 ? -29.083 7.566 32.623 1.00 96.56 133 GLN A C 1
ATOM 1044 O O . GLN A 1 133 ? -27.992 7.008 32.760 1.00 96.56 133 GLN A O 1
ATOM 1049 N N . VAL A 1 134 ? -29.425 8.141 31.465 1.00 96.38 134 VAL A N 1
ATOM 1050 C CA . VAL A 1 134 ? -28.500 8.250 30.325 1.00 96.38 134 VAL A CA 1
ATOM 1051 C C . VAL A 1 134 ? -27.316 9.150 30.679 1.00 96.38 134 VAL A C 1
ATOM 1053 O O . VAL A 1 134 ? -26.172 8.777 30.412 1.00 96.38 134 VAL A O 1
ATOM 1056 N N . MET A 1 135 ? -27.562 10.298 31.314 1.00 96.88 135 MET A N 1
ATOM 1057 C CA . MET A 1 135 ? -26.509 11.239 31.715 1.00 96.88 135 MET A CA 1
ATOM 1058 C C . MET A 1 135 ? -25.578 10.660 32.788 1.00 96.88 135 MET A C 1
ATOM 1060 O O . MET A 1 135 ? -24.355 10.814 32.703 1.00 96.88 135 MET A O 1
ATOM 1064 N N . GLU A 1 136 ? -26.123 9.931 33.761 1.00 95.69 136 GLU A N 1
ATOM 1065 C CA . GLU A 1 136 ? -25.334 9.169 34.733 1.00 95.69 136 GLU A CA 1
ATOM 1066 C C . GLU A 1 136 ? -24.465 8.112 34.043 1.00 95.69 136 GLU A C 1
ATOM 1068 O O . GLU A 1 136 ? -23.280 7.985 34.355 1.00 95.69 136 GLU A O 1
ATOM 1073 N N . GLY A 1 137 ? -25.022 7.394 33.061 1.00 96.19 137 GLY A N 1
ATOM 1074 C CA . GLY A 1 137 ? -24.280 6.428 32.252 1.00 96.19 137 GLY A CA 1
ATOM 1075 C C . GLY A 1 137 ? -23.117 7.063 31.484 1.00 96.19 137 GLY A C 1
ATOM 1076 O O . GLY A 1 137 ? -22.013 6.528 31.491 1.00 96.19 137 GLY A O 1
ATOM 1077 N N . VAL A 1 138 ? -23.322 8.237 30.878 1.00 95.94 138 VAL A N 1
ATOM 1078 C CA . VAL A 1 138 ? -22.247 8.999 30.210 1.00 95.94 138 VAL A CA 1
ATOM 1079 C C . VAL A 1 138 ? -21.153 9.404 31.200 1.00 95.94 138 VAL A C 1
ATOM 1081 O O . VAL A 1 138 ? -19.966 9.289 30.898 1.00 95.94 138 VAL A O 1
ATOM 1084 N N . THR A 1 139 ? -21.538 9.832 32.400 1.00 96.69 139 THR A N 1
ATOM 1085 C CA . THR A 1 139 ? -20.588 10.257 33.437 1.00 96.69 139 THR A CA 1
ATOM 1086 C C . THR A 1 139 ? -19.735 9.082 33.916 1.00 96.69 139 THR A C 1
ATOM 1088 O O . THR A 1 139 ? -18.509 9.187 33.959 1.00 96.69 139 THR A O 1
ATOM 1091 N N . LYS A 1 140 ? -20.368 7.934 34.193 1.00 96.75 140 LYS A N 1
ATOM 1092 C CA . LYS A 1 140 ? -19.677 6.685 34.547 1.00 96.75 140 LYS A CA 1
ATOM 1093 C C . LYS A 1 140 ? -18.760 6.202 33.427 1.00 96.75 140 LYS A C 1
ATOM 1095 O O . LYS A 1 140 ? -17.641 5.791 33.707 1.00 96.75 140 LYS A O 1
ATOM 1100 N N . GLN A 1 141 ? -19.186 6.312 32.167 1.00 96.25 141 GLN A N 1
ATOM 1101 C CA . GLN A 1 141 ? -18.353 5.932 31.027 1.00 96.25 141 GLN A CA 1
ATOM 1102 C C . GLN A 1 141 ? -17.066 6.759 30.986 1.00 96.25 141 GLN A C 1
ATOM 1104 O O . GLN A 1 141 ? -15.995 6.201 30.773 1.00 96.25 141 GLN A O 1
ATOM 1109 N N . ASN A 1 142 ? -17.155 8.074 31.194 1.00 95.06 142 ASN A N 1
ATOM 1110 C CA . ASN A 1 142 ? -15.971 8.933 31.188 1.00 95.06 142 ASN A CA 1
ATOM 1111 C C . ASN A 1 142 ? -14.986 8.551 32.304 1.00 95.06 142 ASN A C 1
ATOM 1113 O O . ASN A 1 142 ? -13.781 8.525 32.062 1.00 95.06 142 ASN A O 1
ATOM 1117 N N . ALA A 1 143 ? -15.489 8.213 33.496 1.00 95.88 143 ALA A N 1
ATOM 1118 C CA . ALA A 1 143 ? -14.658 7.726 34.596 1.00 95.88 143 ALA A CA 1
ATOM 1119 C C . ALA A 1 143 ? -13.995 6.375 34.263 1.00 95.88 143 ALA A C 1
ATOM 1121 O O . ALA A 1 143 ? -12.779 6.251 34.386 1.00 95.88 143 ALA A O 1
ATOM 1122 N N . LEU A 1 144 ? -14.762 5.404 33.748 1.00 96.62 144 LEU A N 1
ATOM 1123 C CA . LEU A 1 144 ? -14.231 4.097 33.340 1.00 96.62 144 LEU A CA 1
ATOM 1124 C C . LEU A 1 144 ? -13.180 4.213 32.238 1.00 96.62 144 LEU A C 1
ATOM 1126 O O . LEU A 1 144 ? -12.157 3.542 32.302 1.00 96.62 144 LEU A O 1
ATOM 1130 N N . LEU A 1 145 ? -13.389 5.079 31.245 1.00 96.81 145 LEU A N 1
ATOM 1131 C CA . LEU A 1 145 ? -12.402 5.305 30.189 1.00 96.81 145 LEU A CA 1
ATOM 1132 C C . LEU A 1 145 ? -11.094 5.878 30.745 1.00 96.81 145 LEU A C 1
ATOM 1134 O O . LEU A 1 145 ? -10.024 5.457 30.315 1.00 96.81 145 LEU A O 1
ATOM 1138 N N . ALA A 1 146 ? -11.159 6.793 31.716 1.00 96.19 146 ALA A N 1
ATOM 1139 C CA . ALA A 1 146 ? -9.961 7.304 32.376 1.00 96.19 146 ALA A CA 1
ATOM 1140 C C . ALA A 1 146 ? -9.213 6.198 33.146 1.00 96.19 146 ALA A C 1
ATOM 1142 O O . ALA A 1 146 ? -7.990 6.110 33.046 1.00 96.19 146 ALA A O 1
ATOM 1143 N N . GLU A 1 147 ? -9.934 5.326 33.859 1.00 95.88 147 GLU A N 1
ATOM 1144 C CA . GLU A 1 147 ? -9.352 4.166 34.552 1.00 95.88 147 GLU A CA 1
ATOM 1145 C C . GLU A 1 147 ? -8.723 3.162 33.572 1.00 95.88 147 GLU A C 1
ATOM 1147 O O . GLU A 1 147 ? -7.599 2.712 33.788 1.00 95.88 147 GLU A O 1
ATOM 1152 N N . ILE A 1 148 ? -9.410 2.850 32.468 1.00 96.19 148 ILE A N 1
ATOM 1153 C CA . ILE A 1 148 ? -8.920 1.949 31.414 1.00 96.19 148 ILE A CA 1
ATOM 1154 C C . ILE A 1 148 ? -7.634 2.493 30.796 1.00 96.19 148 ILE A C 1
ATOM 1156 O O . ILE A 1 148 ? -6.686 1.736 30.611 1.00 96.19 148 ILE A O 1
ATOM 1160 N N . LEU A 1 149 ? -7.566 3.796 30.507 1.00 95.06 149 LEU A N 1
ATOM 1161 C CA . LEU A 1 149 ? -6.352 4.411 29.966 1.00 95.06 149 LEU A CA 1
ATOM 1162 C C . LEU A 1 149 ? -5.178 4.300 30.947 1.00 95.06 149 LEU A C 1
ATOM 1164 O O . LEU A 1 149 ? -4.081 3.925 30.539 1.00 95.06 149 LEU A O 1
ATOM 1168 N N . GLN A 1 150 ? -5.409 4.547 32.240 1.00 94.81 150 GLN A N 1
ATOM 1169 C CA . GLN A 1 150 ? -4.376 4.384 33.268 1.00 94.81 150 GLN A CA 1
ATOM 1170 C C . GLN A 1 150 ? -3.906 2.928 33.392 1.00 94.81 150 GLN A C 1
ATOM 1172 O O . GLN A 1 150 ? -2.704 2.672 33.462 1.00 94.81 150 GLN A O 1
ATOM 1177 N N . LEU A 1 151 ? -4.833 1.966 33.398 1.00 93.12 151 LEU A N 1
ATOM 1178 C CA . LEU A 1 151 ? -4.502 0.539 33.442 1.00 93.12 151 LEU A CA 1
ATOM 1179 C C . LEU A 1 151 ? -3.768 0.087 32.176 1.00 93.12 151 LEU A C 1
ATOM 1181 O O . LEU A 1 151 ? -2.814 -0.680 32.280 1.00 93.12 151 LEU A O 1
ATOM 1185 N N . ASN A 1 152 ? -4.143 0.606 31.005 1.00 92.69 152 ASN A N 1
ATOM 1186 C CA . ASN A 1 152 ? -3.439 0.332 29.757 1.00 92.69 152 ASN A CA 1
ATOM 1187 C C . ASN A 1 152 ? -2.003 0.869 29.791 1.00 92.69 152 ASN A C 1
ATOM 1189 O O . ASN A 1 152 ? -1.087 0.160 29.396 1.00 92.69 152 ASN A O 1
ATOM 1193 N N . GLU A 1 153 ? -1.763 2.069 30.328 1.00 92.25 153 GLU A N 1
ATOM 1194 C CA . GLU A 1 153 ? -0.392 2.564 30.513 1.00 92.25 153 GLU A CA 1
ATOM 1195 C C . GLU A 1 153 ? 0.436 1.666 31.444 1.00 92.25 153 GLU A C 1
ATOM 1197 O O . GLU A 1 153 ? 1.629 1.455 31.209 1.00 92.25 153 GLU A O 1
ATOM 1202 N N . VAL A 1 154 ? -0.167 1.151 32.521 1.00 89.62 154 VAL A N 1
ATOM 1203 C CA . VAL A 1 154 ? 0.501 0.213 33.438 1.00 89.62 154 VAL A CA 1
ATOM 1204 C C . VAL A 1 154 ? 0.813 -1.101 32.727 1.00 89.62 154 VAL A C 1
ATOM 1206 O O . VAL A 1 154 ? 1.934 -1.594 32.838 1.00 89.62 154 VAL A O 1
ATOM 1209 N N . PHE A 1 155 ? -0.137 -1.628 31.958 1.00 86.19 155 PHE A N 1
ATOM 1210 C CA . PHE A 1 155 ? 0.033 -2.836 31.156 1.00 86.19 155 PHE A CA 1
ATOM 1211 C C . PHE A 1 155 ? 1.109 -2.670 30.072 1.00 86.19 155 PHE A C 1
ATOM 1213 O O . PHE A 1 155 ? 1.975 -3.525 29.902 1.00 86.19 155 PHE A O 1
ATOM 1220 N N . GLU A 1 156 ? 1.132 -1.542 29.364 1.00 84.31 156 GLU A N 1
ATOM 1221 C CA . GLU A 1 156 ? 2.174 -1.253 28.379 1.00 84.31 156 GLU A CA 1
ATOM 1222 C C . GLU A 1 156 ? 3.558 -1.182 29.030 1.00 84.31 156 GLU A C 1
ATOM 1224 O O . GLU A 1 156 ? 4.518 -1.758 28.509 1.00 84.31 156 GLU A O 1
ATOM 1229 N N . LYS A 1 157 ? 3.664 -0.539 30.201 1.00 85.19 157 LYS A N 1
ATOM 1230 C CA . LYS A 1 157 ? 4.905 -0.506 30.987 1.00 85.19 157 LYS A CA 1
ATOM 1231 C C . LYS A 1 157 ? 5.321 -1.910 31.428 1.00 85.19 157 LYS A C 1
ATOM 1233 O O . LYS A 1 157 ? 6.495 -2.249 31.265 1.00 85.19 157 LYS A O 1
ATOM 1238 N N . SER A 1 158 ? 4.392 -2.737 31.920 1.00 79.31 158 SER A N 1
ATOM 1239 C CA . SER A 1 158 ? 4.700 -4.111 32.341 1.00 79.31 158 SER A CA 1
ATOM 1240 C C . SER A 1 158 ? 5.183 -4.959 31.158 1.00 79.31 158 SER A C 1
ATOM 1242 O O . SER A 1 158 ? 6.188 -5.675 31.264 1.00 79.31 158 SER A O 1
ATOM 1244 N N . ARG A 1 159 ? 4.582 -4.769 29.977 1.00 75.00 159 ARG A N 1
ATOM 1245 C CA . ARG A 1 159 ? 5.003 -5.406 28.723 1.00 75.00 159 ARG A CA 1
ATOM 1246 C C . ARG A 1 159 ? 6.414 -5.001 28.293 1.00 75.00 159 ARG A C 1
ATOM 1248 O O . ARG A 1 159 ? 7.173 -5.862 27.857 1.00 75.00 159 ARG A O 1
ATOM 1255 N N . VAL A 1 160 ? 6.789 -3.728 28.435 1.00 76.38 160 VAL A N 1
ATOM 1256 C CA . VAL A 1 160 ? 8.150 -3.246 28.124 1.00 76.38 160 VAL A CA 1
ATOM 1257 C C . VAL A 1 160 ? 9.182 -3.769 29.128 1.00 76.38 160 VAL A C 1
ATOM 1259 O O . VAL A 1 160 ? 10.315 -4.052 28.747 1.00 76.38 160 VAL A O 1
ATOM 1262 N N . THR A 1 161 ? 8.814 -3.945 30.399 1.00 76.81 161 THR A N 1
ATOM 1263 C CA . THR A 1 161 ? 9.723 -4.528 31.403 1.00 76.81 161 THR A CA 1
ATOM 1264 C C . THR A 1 161 ? 9.914 -6.038 31.257 1.00 76.81 161 THR A C 1
ATOM 1266 O O . THR A 1 161 ? 10.900 -6.588 31.748 1.00 76.81 161 THR A O 1
ATOM 1269 N N . ASN A 1 162 ? 9.006 -6.725 30.562 1.00 78.31 162 ASN A N 1
ATOM 1270 C CA . ASN A 1 162 ? 9.125 -8.152 30.309 1.00 78.31 162 ASN A CA 1
ATOM 1271 C C . ASN A 1 162 ? 10.135 -8.412 29.179 1.00 78.31 162 ASN A C 1
ATOM 1273 O O . ASN A 1 162 ? 9.815 -8.304 27.995 1.00 78.31 162 ASN A O 1
ATOM 1277 N N . ALA A 1 163 ? 11.353 -8.816 29.555 1.00 79.88 163 ALA A N 1
ATOM 1278 C CA . ALA A 1 163 ? 12.449 -9.091 28.624 1.00 79.88 163 ALA A CA 1
ATOM 1279 C C . ALA A 1 163 ? 12.057 -10.042 27.475 1.00 79.88 163 ALA A C 1
ATOM 1281 O O . ALA A 1 163 ? 12.485 -9.842 26.340 1.00 79.88 163 ALA A O 1
ATOM 1282 N N . LYS A 1 164 ? 11.190 -11.030 27.735 1.00 79.38 164 LYS A N 1
ATOM 1283 C CA . LYS A 1 164 ? 10.727 -11.982 26.713 1.00 79.38 164 LYS A CA 1
ATOM 1284 C C . LYS A 1 164 ? 9.720 -11.367 25.752 1.00 79.38 164 LYS A C 1
ATOM 1286 O O . LYS A 1 164 ? 9.760 -11.650 24.558 1.00 79.38 164 LYS A O 1
ATOM 1291 N N . ALA A 1 165 ? 8.818 -10.522 26.253 1.00 78.38 165 ALA A N 1
ATOM 1292 C CA . ALA A 1 165 ? 7.888 -9.786 25.399 1.00 78.38 165 ALA A CA 1
ATOM 1293 C C . ALA A 1 165 ? 8.650 -8.827 24.472 1.00 78.38 165 ALA A C 1
ATOM 1295 O O . ALA A 1 165 ? 8.330 -8.738 23.288 1.00 78.38 165 ALA A O 1
ATOM 1296 N N . VAL A 1 166 ? 9.705 -8.185 24.984 1.00 83.25 166 VAL A N 1
ATOM 1297 C CA . VAL A 1 166 ? 10.618 -7.348 24.193 1.00 83.25 166 VAL A CA 1
ATOM 1298 C C . VAL A 1 166 ? 11.355 -8.170 23.132 1.00 83.25 166 VAL A C 1
ATOM 1300 O O . VAL A 1 166 ? 11.394 -7.769 21.970 1.00 83.25 166 VAL A O 1
ATOM 1303 N N . GLU A 1 167 ? 11.900 -9.334 23.491 1.00 86.75 167 GLU A N 1
ATOM 1304 C CA . GLU A 1 167 ? 12.581 -10.224 22.543 1.00 86.75 167 GLU A CA 1
ATOM 1305 C C . GLU A 1 167 ? 11.631 -10.721 21.445 1.00 86.75 167 GLU A C 1
ATOM 1307 O O . GLU A 1 167 ? 11.944 -10.630 20.258 1.00 86.75 167 GLU A O 1
ATOM 1312 N N . ARG A 1 168 ? 10.421 -11.151 21.815 1.00 86.25 168 ARG A N 1
ATOM 1313 C CA . ARG A 1 168 ? 9.374 -11.521 20.858 1.00 86.25 168 ARG A CA 1
ATOM 1314 C C . ARG A 1 168 ? 9.013 -10.362 19.933 1.00 86.25 168 ARG A C 1
ATOM 1316 O O . ARG A 1 168 ? 8.931 -10.563 18.724 1.00 86.25 168 ARG A O 1
ATOM 1323 N N . GLN A 1 169 ? 8.819 -9.160 20.473 1.00 86.00 169 GLN A N 1
ATOM 1324 C CA . GLN A 1 169 ? 8.517 -7.977 19.670 1.00 86.00 169 GLN A CA 1
ATOM 1325 C C . GLN A 1 169 ? 9.648 -7.670 18.680 1.00 86.00 169 GLN A C 1
ATOM 1327 O O . GLN A 1 169 ? 9.373 -7.319 17.535 1.00 86.00 169 GLN A O 1
ATOM 1332 N N . LYS A 1 170 ? 10.909 -7.855 19.085 1.00 90.75 170 LYS A N 1
ATOM 1333 C CA . LYS A 1 170 ? 12.074 -7.698 18.206 1.00 90.75 170 LYS A CA 1
ATOM 1334 C C . LYS A 1 170 ? 12.049 -8.696 17.046 1.00 90.75 170 LYS A C 1
ATOM 1336 O O . LYS A 1 170 ? 12.311 -8.304 15.911 1.00 90.75 170 LYS A O 1
ATOM 1341 N N . VAL A 1 171 ? 11.705 -9.960 17.301 1.00 91.88 171 VAL A N 1
ATOM 1342 C CA . VAL A 1 171 ? 11.553 -10.977 16.243 1.00 91.88 171 VAL A CA 1
ATOM 1343 C C . VAL A 1 171 ? 10.439 -10.580 15.272 1.00 91.88 171 VAL A C 1
ATOM 1345 O O . VAL A 1 171 ? 10.670 -10.586 14.066 1.00 91.88 171 VAL A O 1
ATOM 1348 N N . ILE A 1 172 ? 9.274 -10.156 15.779 1.00 91.69 172 ILE A N 1
ATOM 1349 C CA . ILE A 1 172 ? 8.148 -9.686 14.948 1.00 91.69 172 ILE A CA 1
ATOM 1350 C C . ILE A 1 172 ? 8.586 -8.522 14.057 1.00 91.69 172 ILE A C 1
ATOM 1352 O O . ILE A 1 172 ? 8.440 -8.601 12.842 1.00 91.69 172 ILE A O 1
ATOM 1356 N N . GLN A 1 173 ? 9.203 -7.492 14.640 1.00 94.00 173 GLN A N 1
ATOM 1357 C CA . GLN A 1 173 ? 9.705 -6.339 13.889 1.00 94.00 173 GLN A CA 1
ATOM 1358 C C . GLN A 1 173 ? 10.737 -6.744 12.834 1.00 94.00 173 GLN A C 1
ATOM 1360 O O . GLN A 1 173 ? 10.734 -6.203 11.733 1.00 94.00 173 GLN A O 1
ATOM 1365 N N . THR A 1 174 ? 11.605 -7.709 13.143 1.00 94.69 174 THR A N 1
ATOM 1366 C CA . THR A 1 174 ? 12.598 -8.212 12.183 1.00 94.69 174 THR A CA 1
ATOM 1367 C C . THR A 1 174 ? 11.910 -8.894 10.998 1.00 94.69 174 THR A C 1
ATOM 1369 O O . THR A 1 174 ? 12.278 -8.643 9.852 1.00 94.69 174 THR A O 1
ATOM 1372 N N . VAL A 1 175 ? 10.878 -9.708 11.243 1.00 95.00 175 VAL A N 1
ATOM 1373 C CA . VAL A 1 175 ? 10.082 -10.347 10.181 1.00 95.00 175 VAL A CA 1
ATOM 1374 C C . VAL A 1 175 ? 9.338 -9.298 9.349 1.00 95.00 175 VAL A C 1
ATOM 1376 O O . VAL A 1 175 ? 9.409 -9.336 8.123 1.00 95.00 175 VAL A O 1
ATOM 1379 N N . GLU A 1 176 ? 8.684 -8.324 9.985 1.00 95.19 176 GLU A N 1
ATOM 1380 C CA . GLU A 1 176 ? 7.972 -7.235 9.300 1.00 95.19 176 GLU A CA 1
ATOM 1381 C C . GLU A 1 176 ? 8.907 -6.417 8.401 1.00 95.19 176 GLU A C 1
ATOM 1383 O O . GLU A 1 176 ? 8.605 -6.187 7.228 1.00 95.19 176 GLU A O 1
ATOM 1388 N N . GLN A 1 177 ? 10.076 -6.030 8.920 1.00 95.81 177 GLN A N 1
ATOM 1389 C CA . GLN A 1 177 ? 11.105 -5.328 8.151 1.00 95.81 177 GLN A CA 1
ATOM 1390 C C . GLN A 1 177 ? 11.604 -6.172 6.978 1.00 95.81 177 GLN A C 1
ATOM 1392 O O . GLN A 1 177 ? 11.780 -5.647 5.880 1.00 95.81 177 GLN A O 1
ATOM 1397 N N . SER A 1 178 ? 11.771 -7.478 7.182 1.00 96.56 178 SER A N 1
ATOM 1398 C CA . SER A 1 178 ? 12.215 -8.401 6.137 1.00 96.56 178 SER A CA 1
ATOM 1399 C C . SER A 1 178 ? 11.198 -8.522 4.999 1.00 96.56 178 SER A C 1
ATOM 1401 O O . SER A 1 178 ? 11.564 -8.465 3.825 1.00 96.56 178 SER A O 1
ATOM 1403 N N . VAL A 1 179 ? 9.904 -8.610 5.323 1.00 97.00 179 VAL A N 1
ATOM 1404 C CA . VAL A 1 179 ? 8.816 -8.631 4.330 1.00 97.00 179 VAL A CA 1
ATOM 1405 C C . VAL A 1 179 ? 8.718 -7.300 3.582 1.00 97.00 179 VAL A C 1
ATOM 1407 O O . VAL A 1 179 ? 8.557 -7.285 2.356 1.00 97.00 179 VAL A O 1
ATOM 1410 N N . ALA A 1 180 ? 8.848 -6.176 4.291 1.00 96.19 180 ALA A N 1
ATOM 1411 C CA . ALA A 1 180 ? 8.872 -4.853 3.675 1.00 96.19 180 ALA A CA 1
ATOM 1412 C C . ALA A 1 180 ? 10.061 -4.711 2.710 1.00 96.19 180 ALA A C 1
ATOM 1414 O O . ALA A 1 180 ? 9.891 -4.235 1.584 1.00 96.19 180 ALA A O 1
ATOM 1415 N N . LYS A 1 181 ? 11.244 -5.192 3.112 1.00 96.38 181 LYS A N 1
ATOM 1416 C CA . LYS A 1 181 ? 12.456 -5.195 2.288 1.00 96.38 181 LYS A CA 1
ATOM 1417 C C . LYS A 1 181 ? 12.299 -6.046 1.032 1.00 96.38 181 LYS A C 1
ATOM 1419 O O . LYS A 1 181 ? 12.578 -5.559 -0.063 1.00 96.38 181 LYS A O 1
ATOM 1424 N N . PHE A 1 182 ? 11.790 -7.272 1.170 1.00 97.25 182 PHE A N 1
ATOM 1425 C CA . PHE A 1 182 ? 11.469 -8.139 0.035 1.00 97.25 182 PHE A CA 1
ATOM 1426 C C . PHE A 1 182 ? 10.521 -7.446 -0.950 1.00 97.25 182 PHE A C 1
ATOM 1428 O O . PHE A 1 182 ? 10.792 -7.403 -2.148 1.00 97.25 182 PHE A O 1
ATOM 1435 N N . SER A 1 183 ? 9.440 -6.850 -0.441 1.00 97.06 183 SER A N 1
ATOM 1436 C CA . SER A 1 183 ? 8.435 -6.175 -1.268 1.00 97.06 183 SER A CA 1
ATOM 1437 C C . SER A 1 183 ? 9.020 -4.979 -2.026 1.00 97.06 183 SER A C 1
ATOM 1439 O O . SER A 1 183 ? 8.713 -4.780 -3.203 1.00 97.06 183 SER A O 1
ATOM 1441 N N . LEU A 1 184 ? 9.893 -4.203 -1.375 1.00 95.69 184 LEU A N 1
ATOM 1442 C CA . LEU A 1 184 ? 10.595 -3.079 -1.991 1.00 95.69 184 LEU A CA 1
ATOM 1443 C C . LEU A 1 184 ? 11.504 -3.544 -3.136 1.00 95.69 184 LEU A C 1
ATOM 1445 O O . LEU A 1 184 ? 11.389 -3.027 -4.246 1.00 95.69 184 LEU A O 1
ATOM 1449 N N . ILE A 1 185 ? 12.360 -4.539 -2.885 1.00 95.56 185 ILE A N 1
ATOM 1450 C CA . ILE A 1 185 ? 13.283 -5.091 -3.888 1.00 95.56 185 ILE A CA 1
ATOM 1451 C C . ILE A 1 185 ? 12.502 -5.694 -5.055 1.00 95.56 185 ILE A C 1
ATOM 1453 O O . ILE A 1 185 ? 12.783 -5.392 -6.212 1.00 95.56 185 ILE A O 1
ATOM 1457 N N . HIS A 1 186 ? 11.472 -6.494 -4.772 1.00 96.12 186 HIS A N 1
ATOM 1458 C CA . HIS A 1 186 ? 10.612 -7.079 -5.797 1.00 96.12 186 HIS A CA 1
ATOM 1459 C C . HIS A 1 186 ? 9.973 -6.001 -6.688 1.00 96.12 186 HIS A C 1
ATOM 1461 O O . HIS A 1 186 ? 9.948 -6.135 -7.914 1.00 96.12 186 HIS A O 1
ATOM 1467 N N . SER A 1 187 ? 9.484 -4.911 -6.087 1.00 97.12 187 SER A N 1
ATOM 1468 C CA . SER A 1 187 ? 8.924 -3.770 -6.818 1.00 97.12 187 SER A CA 1
ATOM 1469 C C . SER A 1 187 ? 9.966 -3.099 -7.720 1.00 97.12 187 SER A C 1
ATOM 1471 O O . SER A 1 187 ? 9.700 -2.881 -8.903 1.00 97.12 187 SER A O 1
ATOM 1473 N N . GLN A 1 188 ? 11.173 -2.843 -7.203 1.00 95.88 188 GLN A N 1
ATOM 1474 C CA . GLN A 1 188 ? 12.276 -2.256 -7.972 1.00 95.88 188 GLN A CA 1
ATOM 1475 C C . GLN A 1 188 ? 12.690 -3.142 -9.153 1.00 95.88 188 GLN A C 1
ATOM 1477 O O . GLN A 1 188 ? 12.778 -2.656 -10.279 1.00 95.88 188 GLN A O 1
ATOM 1482 N N . VAL A 1 189 ? 12.860 -4.448 -8.932 1.00 96.75 189 VAL A N 1
ATOM 1483 C CA . VAL A 1 189 ? 13.210 -5.411 -9.990 1.00 96.75 189 VAL A CA 1
ATOM 1484 C C . VAL A 1 189 ? 12.111 -5.480 -11.051 1.00 96.75 189 VAL A C 1
ATOM 1486 O O . VAL A 1 189 ? 12.398 -5.436 -12.246 1.00 96.75 189 VAL A O 1
ATOM 1489 N N . THR A 1 190 ? 10.841 -5.518 -10.643 1.00 97.69 190 THR A N 1
ATOM 1490 C CA . THR A 1 190 ? 9.701 -5.538 -11.576 1.00 97.69 190 THR A CA 1
ATOM 1491 C C . THR A 1 190 ? 9.633 -4.257 -12.414 1.00 97.69 190 THR A C 1
ATOM 1493 O O . THR A 1 190 ? 9.391 -4.305 -13.627 1.00 97.69 190 THR A O 1
ATOM 1496 N N . ALA A 1 191 ? 9.882 -3.102 -11.790 1.00 95.62 191 ALA A N 1
ATOM 1497 C CA . ALA A 1 191 ? 9.981 -1.826 -12.487 1.00 95.62 191 ALA A CA 1
ATOM 1498 C C . ALA A 1 191 ? 11.156 -1.821 -13.481 1.00 95.62 191 ALA A C 1
ATOM 1500 O O . ALA A 1 191 ? 10.973 -1.394 -14.621 1.00 95.62 191 ALA A O 1
ATOM 1501 N N . GLY A 1 192 ? 12.314 -2.368 -13.094 1.00 97.12 192 GLY A N 1
ATOM 1502 C CA . GLY A 1 192 ? 13.479 -2.550 -13.963 1.00 97.12 192 GLY A CA 1
ATOM 1503 C C . GLY A 1 192 ? 13.173 -3.424 -15.182 1.00 97.12 192 GLY A C 1
ATOM 1504 O O . GLY A 1 192 ? 13.405 -3.001 -16.314 1.00 97.12 192 GLY A O 1
ATOM 1505 N N . ILE A 1 193 ? 12.553 -4.594 -14.987 1.00 98.06 193 ILE A N 1
ATOM 1506 C CA . ILE A 1 193 ? 12.124 -5.489 -16.081 1.00 98.06 193 ILE A CA 1
ATOM 1507 C C . ILE A 1 193 ? 11.209 -4.746 -17.060 1.00 98.06 193 ILE A C 1
ATOM 1509 O O . ILE A 1 193 ? 11.407 -4.800 -18.277 1.00 98.06 193 ILE A O 1
ATOM 1513 N N . THR A 1 194 ? 10.223 -4.015 -16.536 1.00 97.88 194 THR A N 1
ATOM 1514 C CA . THR A 1 194 ? 9.280 -3.237 -17.352 1.00 97.88 194 THR A CA 1
ATOM 1515 C C . THR A 1 194 ? 10.000 -2.135 -18.131 1.00 97.88 194 THR A C 1
ATOM 1517 O O . THR A 1 194 ? 9.769 -1.963 -19.332 1.00 97.88 194 THR A O 1
ATOM 1520 N N . PHE A 1 195 ? 10.903 -1.408 -17.469 1.00 97.94 195 PHE A N 1
ATOM 1521 C CA . PHE A 1 195 ? 11.697 -0.346 -18.075 1.00 97.94 195 PHE A CA 1
ATOM 1522 C C . PHE A 1 195 ? 12.577 -0.876 -19.209 1.00 97.94 195 PHE A C 1
ATOM 1524 O O . PHE A 1 195 ? 12.505 -0.351 -20.322 1.00 97.94 195 PHE A O 1
ATOM 1531 N N . TYR A 1 196 ? 13.350 -1.938 -18.972 1.00 97.81 196 TYR A N 1
ATOM 1532 C CA . TYR A 1 196 ? 14.253 -2.502 -19.975 1.00 97.81 196 TYR A CA 1
ATOM 1533 C C . TYR A 1 196 ? 13.509 -3.132 -21.148 1.00 97.81 196 TYR A C 1
ATOM 1535 O O . TYR A 1 196 ? 13.909 -2.930 -22.293 1.00 97.81 196 TYR A O 1
ATOM 1543 N N . THR A 1 197 ? 12.373 -3.785 -20.896 1.00 97.94 197 THR A N 1
ATOM 1544 C CA . THR A 1 197 ? 11.502 -4.297 -21.965 1.00 97.94 197 THR A CA 1
ATOM 1545 C C . THR A 1 197 ? 10.976 -3.150 -22.838 1.00 97.94 197 THR A C 1
ATOM 1547 O O . THR A 1 197 ? 11.025 -3.215 -24.068 1.00 97.94 197 THR A O 1
ATOM 1550 N N . SER A 1 198 ? 10.528 -2.050 -22.218 1.00 97.19 198 SER A N 1
ATOM 1551 C CA . SER A 1 198 ? 10.067 -0.856 -22.940 1.00 97.19 198 SER A CA 1
ATOM 1552 C C . SER A 1 198 ? 11.195 -0.173 -23.720 1.00 97.19 198 SER A C 1
ATOM 1554 O O . SER A 1 198 ? 11.000 0.259 -24.860 1.00 97.19 198 SER A O 1
ATOM 1556 N N . LEU A 1 199 ? 12.387 -0.076 -23.125 1.00 95.12 199 LEU A N 1
ATOM 1557 C CA . LEU A 1 199 ? 13.563 0.515 -23.754 1.00 95.12 199 LEU A CA 1
ATOM 1558 C C . LEU A 1 199 ? 14.016 -0.310 -24.962 1.00 95.12 199 LEU A C 1
ATOM 1560 O O . LEU A 1 199 ? 14.258 0.263 -26.023 1.00 95.12 199 LEU A O 1
ATOM 1564 N N . GLN A 1 200 ? 14.064 -1.638 -24.829 1.00 96.31 200 GLN A N 1
ATOM 1565 C CA . GLN A 1 200 ? 14.398 -2.551 -25.918 1.00 96.31 200 GLN A CA 1
ATOM 1566 C C . GLN A 1 200 ? 13.436 -2.382 -27.096 1.00 96.31 200 GLN A C 1
ATOM 1568 O O . GLN A 1 200 ? 13.894 -2.193 -28.221 1.00 96.31 200 GLN A O 1
ATOM 1573 N N . ALA A 1 201 ? 12.122 -2.349 -26.847 1.00 96.75 201 ALA A N 1
ATOM 1574 C CA . ALA A 1 201 ? 11.129 -2.130 -27.900 1.00 96.75 201 ALA A CA 1
ATOM 1575 C C . ALA A 1 201 ? 11.364 -0.806 -28.653 1.00 96.75 201 ALA A C 1
ATOM 1577 O O . ALA A 1 201 ? 11.370 -0.776 -29.884 1.00 96.75 201 ALA A O 1
ATOM 1578 N N . LYS A 1 202 ? 11.638 0.287 -27.925 1.00 95.38 202 LYS A N 1
ATOM 1579 C CA . LYS A 1 202 ? 11.942 1.596 -28.531 1.00 95.38 202 LYS A CA 1
ATOM 1580 C C . LYS A 1 202 ? 13.236 1.583 -29.344 1.00 95.38 202 LYS A C 1
ATOM 1582 O O . LYS A 1 202 ? 13.289 2.214 -30.399 1.00 95.38 202 LYS A O 1
ATOM 1587 N N . LEU A 1 203 ? 14.272 0.892 -28.866 1.00 93.62 203 LEU A N 1
ATOM 1588 C CA . LEU A 1 203 ? 15.534 0.745 -29.593 1.00 93.62 203 LEU A CA 1
ATOM 1589 C C . LEU A 1 203 ? 15.342 -0.053 -30.884 1.00 93.62 203 LEU A C 1
ATOM 1591 O O . LEU A 1 203 ? 15.846 0.372 -31.919 1.00 93.62 203 LEU A O 1
ATOM 1595 N N . THR A 1 204 ? 14.560 -1.135 -30.858 1.00 96.75 204 THR A N 1
ATOM 1596 C CA . THR A 1 204 ? 14.228 -1.908 -32.063 1.00 96.75 204 THR A CA 1
ATOM 1597 C C . THR A 1 204 ? 13.516 -1.044 -33.103 1.00 96.75 204 THR A C 1
ATOM 1599 O O . THR A 1 204 ? 13.911 -1.051 -34.266 1.00 96.75 204 THR A O 1
ATOM 1602 N N . THR A 1 205 ? 12.530 -0.236 -32.701 1.00 96.19 205 THR A N 1
ATOM 1603 C CA . THR A 1 205 ? 11.856 0.700 -33.618 1.00 96.19 205 THR A CA 1
ATOM 1604 C C . THR A 1 205 ? 12.815 1.749 -34.180 1.00 96.19 205 THR A C 1
ATOM 1606 O O . THR A 1 205 ? 12.764 2.059 -35.369 1.00 96.19 205 THR A O 1
ATOM 1609 N N . LEU A 1 206 ? 13.714 2.292 -33.351 1.00 94.19 206 LEU A N 1
ATOM 1610 C CA . LEU A 1 206 ? 14.713 3.259 -33.805 1.00 94.19 206 LEU A CA 1
ATOM 1611 C C . LEU A 1 206 ? 15.690 2.639 -34.815 1.00 94.19 206 LEU A C 1
ATOM 1613 O O . LEU A 1 206 ? 16.034 3.298 -35.797 1.00 94.19 206 LEU A O 1
ATOM 1617 N N . MET A 1 207 ? 16.119 1.394 -34.586 1.00 95.75 207 MET A N 1
ATOM 1618 C CA . MET A 1 207 ? 16.959 0.645 -35.525 1.00 95.75 207 MET A CA 1
ATOM 1619 C C . MET A 1 207 ? 16.244 0.464 -36.864 1.00 95.75 207 MET A C 1
ATOM 1621 O O . MET A 1 207 ? 16.773 0.906 -37.876 1.00 95.75 207 MET A O 1
ATOM 1625 N N . GLN A 1 208 ? 15.007 -0.044 -36.853 1.00 97.31 208 GLN A N 1
ATOM 1626 C CA . GLN A 1 208 ? 14.193 -0.210 -38.064 1.00 97.31 208 GLN A CA 1
ATOM 1627 C C . GLN A 1 208 ? 14.033 1.108 -38.835 1.00 97.31 208 GLN A C 1
ATOM 1629 O O . GLN A 1 208 ? 14.308 1.160 -40.025 1.00 97.31 208 GLN A O 1
ATOM 1634 N N . SER A 1 209 ? 13.697 2.210 -38.152 1.00 96.12 209 SER A N 1
ATOM 1635 C CA . SER A 1 209 ? 13.589 3.527 -38.802 1.00 96.12 209 SER A CA 1
ATOM 1636 C C . SER A 1 209 ? 14.914 4.025 -39.388 1.00 96.12 209 SER A C 1
ATOM 1638 O O . SER A 1 209 ? 14.918 4.762 -40.373 1.00 96.12 209 SER A O 1
ATOM 1640 N N . THR A 1 210 ? 16.045 3.673 -38.770 1.00 96.00 210 THR A N 1
ATOM 1641 C CA . THR A 1 210 ? 17.373 4.050 -39.272 1.00 96.00 210 THR A CA 1
ATOM 1642 C C . THR A 1 210 ? 17.730 3.238 -40.514 1.00 96.00 210 THR A C 1
ATOM 1644 O O . THR A 1 210 ? 18.222 3.817 -41.483 1.00 96.00 210 THR A O 1
ATOM 1647 N N . ASP A 1 211 ? 17.429 1.940 -40.511 1.00 97.94 211 ASP A N 1
ATOM 1648 C CA . ASP A 1 211 ? 17.623 1.054 -41.660 1.00 97.94 211 ASP A CA 1
ATOM 1649 C C . ASP A 1 211 ? 16.737 1.483 -42.841 1.00 97.94 211 ASP A C 1
ATOM 1651 O O . ASP A 1 211 ? 17.237 1.646 -43.954 1.00 97.94 211 ASP A O 1
ATOM 1655 N N . ASP A 1 212 ? 15.459 1.789 -42.594 1.00 97.94 212 ASP A N 1
ATOM 1656 C CA . ASP A 1 212 ? 14.521 2.295 -43.606 1.00 97.94 212 ASP A CA 1
ATOM 1657 C C . ASP A 1 212 ? 14.997 3.623 -44.213 1.00 97.94 212 ASP A C 1
ATOM 1659 O O . ASP A 1 212 ? 14.935 3.835 -45.430 1.00 97.94 212 ASP A O 1
ATOM 1663 N N . LEU A 1 213 ? 15.508 4.533 -43.375 1.00 97.56 213 LEU A N 1
ATOM 1664 C CA . LEU A 1 213 ? 16.057 5.809 -43.826 1.00 97.56 213 LEU A CA 1
ATOM 1665 C C . LEU A 1 213 ? 17.319 5.604 -44.673 1.00 97.56 213 LEU A C 1
ATOM 1667 O O . LEU A 1 213 ? 17.457 6.239 -45.720 1.00 97.56 213 LEU A O 1
ATOM 1671 N N . ALA A 1 214 ? 18.231 4.730 -44.242 1.00 98.06 214 ALA A N 1
ATOM 1672 C CA . ALA A 1 214 ? 19.444 4.411 -44.987 1.00 98.06 214 ALA A CA 1
ATOM 1673 C C . ALA A 1 214 ? 19.110 3.780 -46.346 1.00 98.06 214 ALA A C 1
ATOM 1675 O O . ALA A 1 214 ? 19.650 4.207 -47.369 1.00 98.06 214 ALA A O 1
ATOM 1676 N N . TYR A 1 215 ? 18.163 2.839 -46.370 1.00 98.25 215 TYR A N 1
ATOM 1677 C CA . TYR A 1 215 ? 17.666 2.216 -47.592 1.00 98.25 215 TYR A CA 1
ATOM 1678 C C . TYR A 1 215 ? 17.041 3.247 -48.538 1.00 98.25 215 TYR A C 1
ATOM 1680 O O . TYR A 1 215 ? 17.397 3.307 -49.714 1.00 98.25 215 TYR A O 1
ATOM 1688 N N . THR A 1 216 ? 16.179 4.125 -48.019 1.00 98.25 216 THR A N 1
ATOM 1689 C CA . THR A 1 216 ? 15.542 5.191 -48.807 1.00 98.25 216 THR A CA 1
ATOM 1690 C C . THR A 1 216 ? 16.581 6.141 -49.402 1.0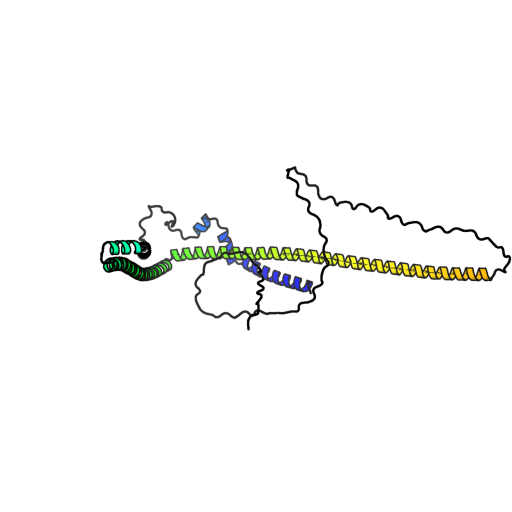0 98.25 216 THR A C 1
ATOM 1692 O O . THR A 1 216 ? 16.506 6.481 -50.581 1.00 98.25 216 THR A O 1
ATOM 1695 N N . GLN A 1 217 ? 17.592 6.542 -48.626 1.00 97.81 217 GLN A N 1
ATOM 1696 C CA . GLN A 1 217 ? 18.673 7.396 -49.125 1.00 97.81 217 GLN A CA 1
ATOM 1697 C C . GLN A 1 217 ? 19.533 6.693 -50.179 1.00 97.81 217 GLN A C 1
ATOM 1699 O O . GLN A 1 217 ? 19.948 7.322 -51.153 1.00 97.81 217 GLN A O 1
ATOM 1704 N N . GLN A 1 218 ? 19.817 5.401 -50.005 1.00 98.00 218 GLN A N 1
ATOM 1705 C CA . GLN A 1 218 ? 20.541 4.615 -51.001 1.00 98.00 218 GLN A CA 1
ATOM 1706 C C . GLN A 1 218 ? 19.743 4.518 -52.303 1.00 98.00 218 GLN A C 1
ATOM 1708 O O . GLN A 1 218 ? 20.302 4.752 -53.375 1.00 98.00 218 GLN A O 1
ATOM 1713 N N . TRP A 1 219 ? 18.446 4.232 -52.207 1.00 97.94 219 TRP A N 1
ATOM 1714 C CA . TRP A 1 219 ? 17.550 4.171 -53.354 1.00 97.94 219 TRP A CA 1
ATOM 1715 C C . TRP A 1 219 ? 17.479 5.519 -54.085 1.00 97.94 219 TRP A C 1
ATOM 1717 O O . TRP A 1 219 ? 17.698 5.565 -55.290 1.00 97.94 219 TRP A O 1
ATOM 1727 N N . GLN A 1 220 ? 17.314 6.631 -53.359 1.00 97.50 220 GLN A N 1
ATOM 1728 C CA . GLN A 1 220 ? 17.325 7.982 -53.938 1.00 97.50 220 GLN A CA 1
ATOM 1729 C C . GLN A 1 220 ? 18.641 8.306 -54.657 1.00 97.50 220 GLN A C 1
ATOM 1731 O O . GLN A 1 220 ? 18.634 8.928 -55.715 1.00 97.50 220 GLN A O 1
ATOM 1736 N N . ARG A 1 221 ? 19.788 7.877 -54.111 1.00 97.50 221 ARG A N 1
ATOM 1737 C CA . ARG A 1 221 ? 21.094 8.053 -54.771 1.00 97.50 221 ARG A CA 1
ATOM 1738 C C . ARG A 1 221 ? 21.197 7.244 -56.064 1.00 97.50 221 ARG A C 1
ATOM 1740 O O . ARG A 1 221 ? 21.770 7.742 -57.030 1.00 97.50 221 ARG A O 1
ATOM 1747 N N . GLN A 1 222 ? 20.676 6.018 -56.076 1.00 97.50 222 GLN A N 1
ATOM 1748 C CA . GLN A 1 222 ? 20.662 5.166 -57.267 1.00 97.50 222 GLN A CA 1
ATOM 1749 C C . GLN A 1 222 ? 19.733 5.728 -58.344 1.00 97.50 222 GLN A C 1
ATOM 1751 O O . GLN A 1 222 ? 20.152 5.842 -59.492 1.00 97.50 222 GLN A O 1
ATOM 1756 N N . ASP A 1 223 ? 18.522 6.136 -57.965 1.00 97.31 223 ASP A N 1
ATOM 1757 C CA . ASP A 1 223 ? 17.540 6.749 -58.861 1.00 97.31 223 ASP A CA 1
ATOM 1758 C C . ASP A 1 223 ? 18.079 8.049 -59.477 1.00 97.31 223 ASP A C 1
ATOM 1760 O O . ASP A 1 223 ? 18.106 8.198 -60.697 1.00 97.31 223 ASP A O 1
ATOM 1764 N N . PHE A 1 224 ? 18.653 8.939 -58.660 1.00 97.00 224 PHE A N 1
ATOM 1765 C CA . PHE A 1 224 ? 19.303 10.156 -59.153 1.00 97.00 224 PHE A CA 1
ATOM 1766 C C . PHE A 1 224 ? 20.472 9.855 -60.108 1.00 97.00 224 PHE A C 1
ATOM 1768 O O . PHE A 1 224 ? 20.647 10.528 -61.125 1.00 97.00 224 PHE A O 1
ATOM 1775 N N . GLY A 1 225 ? 21.277 8.830 -59.804 1.00 96.12 225 GLY A N 1
ATOM 1776 C CA . GLY A 1 225 ? 22.355 8.373 -60.681 1.00 96.12 225 GLY A CA 1
ATOM 1777 C C . GLY A 1 225 ? 21.843 7.849 -62.027 1.00 96.12 225 GLY A C 1
ATOM 1778 O O . GLY A 1 225 ? 22.402 8.195 -63.068 1.00 96.12 225 GLY A O 1
ATOM 1779 N N . ALA A 1 226 ? 20.762 7.067 -62.013 1.00 96.44 226 ALA A N 1
ATOM 1780 C CA . ALA A 1 226 ? 20.122 6.533 -63.212 1.00 96.44 226 ALA A CA 1
ATOM 1781 C C . ALA A 1 226 ? 19.506 7.644 -64.076 1.00 96.44 226 ALA A C 1
ATOM 1783 O O . ALA A 1 226 ? 19.735 7.669 -65.285 1.00 96.44 226 ALA A O 1
ATOM 1784 N N . GLN A 1 227 ? 18.805 8.602 -63.459 1.00 95.94 227 GLN A N 1
ATOM 1785 C CA . GLN A 1 227 ? 18.252 9.775 -64.146 1.00 95.94 227 GLN A CA 1
ATOM 1786 C C . GLN A 1 227 ? 19.355 10.577 -64.839 1.00 95.94 227 GLN A C 1
ATOM 1788 O O . GLN A 1 227 ? 19.265 10.847 -66.034 1.00 95.94 227 GLN A O 1
ATOM 1793 N N . LYS A 1 228 ? 20.452 10.872 -64.129 1.00 95.00 228 LYS A N 1
ATOM 1794 C CA . LYS A 1 228 ? 21.582 11.615 -64.697 1.00 95.00 228 LYS A CA 1
ATOM 1795 C C . LYS A 1 228 ? 22.272 10.867 -65.843 1.00 95.00 228 LYS A C 1
ATOM 1797 O O . LYS A 1 228 ? 22.679 11.496 -66.815 1.00 95.00 228 LYS A O 1
ATOM 1802 N N . SER A 1 229 ? 22.412 9.542 -65.745 1.00 95.12 229 SER A N 1
ATOM 1803 C CA . SER A 1 229 ? 22.942 8.726 -66.848 1.00 95.12 229 SER A CA 1
ATOM 1804 C C . SER A 1 229 ? 22.028 8.801 -68.068 1.00 95.12 229 SER A C 1
ATOM 1806 O O . SER A 1 229 ? 22.498 9.088 -69.162 1.00 95.12 229 SER A O 1
ATOM 1808 N N . SER A 1 230 ? 20.716 8.639 -67.870 1.00 95.19 230 SER A N 1
ATOM 1809 C CA . SER A 1 230 ? 19.734 8.727 -68.952 1.00 95.19 230 SER A CA 1
ATOM 1810 C C . SER A 1 230 ? 19.707 10.109 -69.611 1.00 95.19 230 SER A C 1
ATOM 1812 O O . SER A 1 230 ? 19.520 10.193 -70.822 1.00 95.19 230 SER A O 1
ATOM 1814 N N . GLU A 1 231 ? 19.885 11.191 -68.849 1.00 94.50 231 GLU A N 1
ATOM 1815 C CA . GLU A 1 231 ? 19.994 12.550 -69.394 1.00 94.50 231 GLU A CA 1
ATOM 1816 C C . GLU A 1 231 ? 21.252 12.728 -70.252 1.00 94.50 231 GLU A C 1
ATOM 1818 O O . GLU A 1 231 ? 21.190 13.348 -71.313 1.00 94.50 231 GLU A O 1
ATOM 1823 N N . LEU A 1 232 ? 22.391 12.176 -69.822 1.00 93.75 232 LEU A N 1
ATOM 1824 C CA . LEU A 1 232 ? 23.632 12.205 -70.600 1.00 93.75 232 LEU A CA 1
ATOM 1825 C C . LEU A 1 232 ? 23.504 11.404 -71.897 1.00 93.75 232 LEU A C 1
ATOM 1827 O O . LEU A 1 232 ? 23.902 11.901 -72.949 1.00 93.75 232 LEU A O 1
ATOM 1831 N N . ASP A 1 233 ? 22.909 10.213 -71.831 1.00 93.81 233 ASP A N 1
ATOM 1832 C CA . ASP A 1 233 ? 22.671 9.371 -73.005 1.00 93.81 233 ASP A CA 1
ATOM 1833 C C . ASP A 1 233 ? 21.742 10.072 -74.002 1.00 93.81 233 ASP A C 1
ATOM 1835 O O . ASP A 1 233 ? 22.030 10.107 -75.200 1.00 93.81 233 ASP A O 1
ATOM 1839 N N . ARG A 1 234 ? 20.669 10.712 -73.512 1.00 93.06 234 ARG A N 1
ATOM 1840 C CA . ARG A 1 234 ? 19.754 11.492 -74.354 1.00 93.06 234 ARG A CA 1
ATOM 1841 C C . ARG A 1 234 ? 20.459 12.680 -75.002 1.00 93.06 234 ARG A C 1
ATOM 1843 O O . ARG A 1 234 ? 20.340 12.865 -76.207 1.00 93.06 234 ARG A O 1
ATOM 1850 N N . ASN A 1 235 ? 21.244 13.442 -74.241 1.00 92.12 235 ASN A N 1
ATOM 1851 C CA . ASN A 1 235 ? 22.022 14.558 -74.786 1.00 92.12 235 ASN A CA 1
ATOM 1852 C C . ASN A 1 235 ? 23.045 14.088 -75.838 1.00 92.12 235 ASN A C 1
ATOM 1854 O O . ASN A 1 235 ? 23.263 14.775 -76.834 1.00 92.12 235 ASN A O 1
ATOM 1858 N N . GLY A 1 236 ? 23.664 12.918 -75.645 1.00 90.94 236 GLY A N 1
ATOM 1859 C CA . GLY A 1 236 ? 24.578 12.320 -76.622 1.00 90.94 236 GLY A CA 1
ATOM 1860 C C . GLY A 1 236 ? 23.874 11.892 -77.914 1.00 90.94 236 GLY A C 1
ATOM 1861 O O . GLY A 1 236 ? 24.388 12.137 -79.010 1.00 90.94 236 GLY A O 1
ATOM 1862 N N . GLN A 1 237 ? 22.676 11.312 -77.800 1.00 90.25 237 GLN A N 1
ATOM 1863 C CA . GLN A 1 237 ? 21.827 10.986 -78.949 1.00 90.25 237 GLN A CA 1
ATOM 1864 C C . GLN A 1 237 ? 21.390 12.248 -79.695 1.00 90.25 237 GLN A C 1
ATOM 1866 O O . GLN A 1 237 ? 21.591 12.326 -80.900 1.00 90.25 237 GLN A O 1
ATOM 1871 N N . GLU A 1 238 ? 20.906 13.273 -78.988 1.00 91.38 238 GLU A N 1
ATOM 1872 C CA . GLU A 1 238 ? 20.517 14.559 -79.585 1.00 91.38 238 GLU A CA 1
ATOM 1873 C C . GLU A 1 238 ? 21.676 15.207 -80.371 1.00 91.38 238 GLU A C 1
ATOM 1875 O O . GLU A 1 238 ? 21.463 15.797 -81.432 1.00 91.38 238 GLU A O 1
ATOM 1880 N N . MET A 1 239 ? 22.917 15.076 -79.886 1.00 88.69 239 MET A N 1
ATOM 1881 C CA . MET A 1 239 ? 24.110 15.572 -80.580 1.00 88.69 239 MET A CA 1
ATOM 1882 C C . MET A 1 239 ? 24.410 14.772 -81.857 1.00 88.69 239 MET A C 1
ATOM 1884 O O . MET A 1 239 ? 24.687 15.357 -82.902 1.00 88.69 239 MET A O 1
ATOM 1888 N N . THR A 1 240 ? 24.288 13.445 -81.787 1.00 89.88 240 THR A N 1
ATOM 1889 C CA . THR A 1 240 ? 24.500 12.542 -82.930 1.00 89.88 240 THR A CA 1
ATOM 1890 C C . THR A 1 240 ? 23.431 12.748 -84.006 1.00 89.88 240 THR A C 1
ATOM 1892 O O . THR A 1 240 ? 23.751 12.870 -85.189 1.00 89.88 240 THR A O 1
ATOM 1895 N N . ASP A 1 241 ? 22.166 12.857 -83.601 1.00 90.44 241 ASP A N 1
ATOM 1896 C CA . ASP A 1 241 ? 21.031 13.111 -84.491 1.00 90.44 241 ASP A CA 1
ATOM 1897 C C . ASP A 1 241 ? 21.166 14.469 -85.184 1.00 90.44 241 ASP A C 1
ATOM 1899 O O . ASP A 1 241 ? 20.893 14.598 -86.380 1.00 90.44 241 ASP A O 1
ATOM 1903 N N . ARG A 1 242 ? 21.643 15.489 -84.458 1.00 90.38 242 ARG A N 1
ATOM 1904 C CA . ARG A 1 242 ? 21.947 16.805 -85.027 1.00 90.38 242 ARG A CA 1
ATOM 1905 C C . ARG A 1 242 ? 23.027 16.723 -86.105 1.00 90.38 242 ARG A C 1
ATOM 1907 O O . ARG A 1 242 ? 22.861 17.335 -87.162 1.00 90.38 242 ARG A O 1
ATOM 1914 N N . ASP A 1 243 ? 24.111 15.994 -85.858 1.00 89.31 243 ASP A N 1
ATOM 1915 C CA . ASP A 1 243 ? 25.189 15.823 -86.837 1.00 89.31 243 ASP A CA 1
ATOM 1916 C C . ASP A 1 243 ? 24.702 15.067 -88.081 1.00 89.31 243 ASP A C 1
ATOM 1918 O O . ASP A 1 243 ? 24.989 15.476 -89.211 1.00 89.31 243 ASP A O 1
ATOM 1922 N N . TYR A 1 244 ? 23.890 14.024 -87.893 1.00 90.75 244 TYR A N 1
ATOM 1923 C CA . TYR A 1 244 ? 23.279 13.280 -88.993 1.00 90.75 244 TYR A CA 1
ATOM 1924 C C . TYR A 1 244 ? 22.325 14.152 -89.826 1.00 90.75 244 TYR A C 1
ATOM 1926 O O . TYR A 1 244 ? 22.392 14.159 -91.057 1.00 90.75 244 TYR A O 1
ATOM 1934 N N . ALA A 1 245 ? 21.482 14.959 -89.176 1.00 88.88 245 ALA A N 1
ATOM 1935 C CA . ALA A 1 245 ? 20.577 15.882 -89.858 1.00 88.88 245 ALA A CA 1
ATOM 1936 C C . ALA A 1 245 ? 21.329 16.947 -90.680 1.00 88.88 245 ALA A C 1
ATOM 1938 O O . ALA A 1 245 ? 20.893 17.304 -91.778 1.00 88.88 245 ALA A O 1
ATOM 1939 N N . LEU A 1 246 ? 22.472 17.439 -90.186 1.00 88.88 246 LEU A N 1
ATOM 1940 C CA . LEU A 1 246 ? 23.332 18.362 -90.933 1.00 88.88 246 LEU A CA 1
ATOM 1941 C C . LEU A 1 246 ? 23.954 17.701 -92.170 1.00 88.88 246 LEU A C 1
ATOM 1943 O O . LEU A 1 246 ? 23.995 18.329 -93.229 1.00 88.88 246 LEU A O 1
ATOM 1947 N N . GLN A 1 247 ? 24.399 16.444 -92.068 1.00 86.38 247 GLN A N 1
ATOM 1948 C CA . GLN A 1 247 ? 24.898 15.692 -93.225 1.00 86.38 247 GLN A CA 1
ATOM 1949 C C . GLN A 1 247 ? 23.807 15.496 -94.280 1.00 86.38 247 GLN A C 1
ATOM 1951 O O . GLN A 1 247 ? 24.022 15.834 -95.444 1.00 86.38 247 GLN A O 1
ATOM 1956 N N . LEU A 1 248 ? 22.617 15.050 -93.868 1.00 86.62 248 LEU A N 1
ATOM 1957 C CA . LEU A 1 248 ? 21.491 14.830 -94.775 1.00 86.62 248 LEU A CA 1
ATOM 1958 C C . LEU A 1 248 ? 21.041 16.131 -95.462 1.00 86.62 248 LEU A C 1
ATOM 1960 O O . LEU A 1 248 ? 20.761 16.146 -96.659 1.00 86.62 248 LEU A O 1
ATOM 1964 N N . SER A 1 249 ? 21.009 17.241 -94.720 1.00 84.44 249 SER A N 1
ATOM 1965 C CA . SER A 1 249 ? 20.710 18.574 -95.259 1.00 84.44 249 SER A CA 1
ATOM 1966 C C . SER A 1 249 ? 21.726 19.007 -96.323 1.00 84.44 249 SER A C 1
ATOM 1968 O O . SER A 1 249 ? 21.342 19.496 -97.388 1.00 84.44 249 SER A O 1
ATOM 1970 N N . ASN A 1 250 ? 23.021 18.782 -96.077 1.00 79.38 250 ASN A N 1
ATOM 1971 C CA . ASN A 1 250 ? 24.071 19.075 -97.053 1.00 79.38 250 ASN A CA 1
ATOM 1972 C C . ASN A 1 250 ? 23.952 18.202 -98.312 1.00 79.38 250 ASN A C 1
ATOM 1974 O O . ASN A 1 250 ? 24.174 18.696 -99.416 1.00 79.38 250 ASN A O 1
ATOM 1978 N N . GLU A 1 251 ? 23.558 16.938 -98.168 1.00 75.31 251 GLU A N 1
ATOM 1979 C CA . GLU A 1 251 ? 23.370 16.011 -99.289 1.00 75.31 251 GLU A CA 1
ATOM 1980 C C . GLU A 1 251 ? 22.152 16.389 -100.155 1.00 75.31 251 GLU A C 1
ATOM 1982 O O . GLU A 1 251 ? 22.236 16.419 -101.385 1.00 75.31 251 GLU A O 1
ATOM 1987 N N . LEU A 1 252 ? 21.045 16.800 -99.525 1.00 70.19 252 LEU A N 1
ATOM 1988 C CA . LEU A 1 252 ? 19.856 17.328 -100.207 1.00 70.19 252 LEU A CA 1
ATOM 1989 C C . LEU A 1 252 ? 20.121 18.650 -100.941 1.00 70.19 252 LEU A C 1
ATOM 1991 O O . LEU A 1 252 ? 19.545 18.878 -102.004 1.00 70.19 252 LEU A O 1
ATOM 1995 N N . ASN A 1 253 ? 21.006 19.506 -100.422 1.00 64.19 253 ASN A N 1
ATOM 1996 C CA . ASN A 1 253 ? 21.397 20.751 -101.092 1.00 64.19 253 ASN A CA 1
ATOM 1997 C C . ASN A 1 253 ? 22.415 20.548 -102.232 1.00 64.19 253 ASN A C 1
ATOM 1999 O O . ASN A 1 253 ? 22.597 21.451 -103.048 1.00 64.19 253 ASN A O 1
ATOM 2003 N N . ALA A 1 254 ? 23.064 19.382 -102.319 1.00 58.41 254 ALA A N 1
ATOM 2004 C CA . ALA A 1 254 ? 24.041 19.064 -103.362 1.00 58.41 254 ALA A CA 1
ATOM 2005 C C . ALA A 1 254 ? 23.438 18.365 -104.601 1.00 58.41 254 ALA A C 1
ATOM 2007 O O . ALA A 1 254 ? 24.147 18.161 -105.588 1.00 58.41 254 ALA A O 1
ATOM 2008 N N . SER A 1 255 ? 22.142 18.026 -104.598 1.00 50.12 255 SER A N 1
ATOM 2009 C CA . SER A 1 255 ? 21.460 17.424 -105.756 1.00 50.12 255 SER A CA 1
ATOM 2010 C C . SER A 1 255 ? 20.709 18.466 -106.602 1.00 50.12 255 SER A C 1
ATOM 2012 O O . SER A 1 255 ? 19.801 19.131 -106.096 1.00 50.12 255 SER A O 1
ATOM 2014 N N . PRO A 1 256 ? 21.009 18.609 -107.911 1.00 46.00 256 PRO A N 1
ATOM 2015 C CA . PRO A 1 256 ? 20.235 19.470 -108.788 1.00 46.00 256 PRO A CA 1
ATOM 2016 C C . PRO A 1 256 ? 18.850 18.869 -109.068 1.00 46.00 256 PRO A C 1
ATOM 2018 O O . PRO A 1 256 ? 18.682 17.763 -109.573 1.00 46.00 256 PRO A O 1
ATOM 2021 N N . ARG A 1 257 ? 17.860 19.681 -108.715 1.00 45.91 257 ARG A N 1
ATOM 2022 C CA . ARG A 1 257 ? 16.406 19.558 -108.848 1.00 45.91 257 ARG A CA 1
ATOM 2023 C C . ARG A 1 257 ? 15.946 19.028 -110.218 1.00 45.91 257 ARG A C 1
ATOM 2025 O O . ARG A 1 257 ? 16.155 19.689 -111.233 1.00 45.91 257 ARG A O 1
ATOM 2032 N N . ALA A 1 258 ? 15.194 17.925 -110.232 1.00 40.44 258 ALA A N 1
ATOM 2033 C CA . ALA A 1 258 ? 14.382 17.520 -111.381 1.00 40.44 258 ALA A CA 1
ATOM 2034 C C . ALA A 1 258 ? 13.028 16.928 -110.945 1.00 40.44 258 ALA A C 1
ATOM 2036 O O . ALA A 1 258 ? 12.982 15.971 -110.183 1.00 40.44 258 ALA A O 1
ATOM 2037 N N . GLY A 1 259 ? 11.941 17.480 -111.500 1.00 40.69 259 GLY A N 1
ATOM 2038 C CA . GLY A 1 259 ? 10.712 16.733 -111.797 1.00 40.69 259 GLY A CA 1
ATOM 2039 C C . GLY A 1 259 ? 9.601 16.725 -110.744 1.00 40.69 259 GLY A C 1
ATOM 2040 O O . GLY A 1 259 ? 9.650 15.995 -109.767 1.00 40.69 259 GLY A O 1
ATOM 2041 N N . VAL A 1 260 ? 8.550 17.495 -111.018 1.00 47.12 260 VAL A N 1
ATOM 2042 C CA . VAL A 1 260 ? 7.262 17.556 -110.308 1.00 47.12 260 VAL A CA 1
ATOM 2043 C C . VAL A 1 260 ? 6.374 16.366 -110.702 1.00 47.12 260 VAL A C 1
ATOM 2045 O O . VAL A 1 260 ? 6.258 16.079 -111.891 1.00 47.12 260 VAL A O 1
ATOM 2048 N N . ALA A 1 261 ? 5.655 15.758 -109.751 1.00 40.31 261 ALA A N 1
ATOM 2049 C CA . ALA A 1 261 ? 4.428 15.010 -110.039 1.00 40.31 261 ALA A CA 1
ATOM 2050 C C . ALA A 1 261 ? 3.416 15.147 -108.889 1.00 40.31 261 ALA A C 1
ATOM 2052 O O . ALA A 1 261 ? 3.741 14.945 -107.721 1.00 40.31 261 ALA A O 1
ATOM 2053 N N . ALA A 1 262 ? 2.193 15.534 -109.252 1.00 50.53 262 ALA A N 1
ATOM 2054 C CA . ALA A 1 262 ? 1.041 15.709 -108.376 1.00 50.53 262 ALA A CA 1
ATOM 2055 C C . ALA A 1 262 ? 0.423 14.357 -107.978 1.00 50.53 262 ALA A C 1
ATOM 2057 O O . ALA A 1 262 ? 0.348 13.450 -108.805 1.00 50.53 262 ALA A O 1
ATOM 2058 N N . ILE A 1 263 ? -0.071 14.244 -106.740 1.00 50.19 263 ILE A N 1
ATOM 2059 C CA . ILE A 1 263 ? -0.824 13.079 -106.242 1.00 50.19 263 ILE A CA 1
ATOM 2060 C C . ILE A 1 263 ? -2.101 13.580 -105.532 1.00 50.19 263 ILE A C 1
ATOM 2062 O O . ILE A 1 263 ? -2.044 14.617 -104.865 1.00 50.19 263 ILE A O 1
ATOM 2066 N N . PRO A 1 264 ? -3.264 12.917 -105.725 1.00 49.84 264 PRO A N 1
ATOM 2067 C CA . PRO A 1 264 ? -4.581 13.501 -105.483 1.00 49.84 264 PRO A CA 1
ATOM 2068 C C . PRO A 1 264 ? -5.104 13.326 -104.050 1.00 49.84 264 PRO A C 1
ATOM 2070 O O . PRO A 1 264 ? -4.720 12.417 -103.317 1.00 49.84 264 PRO A O 1
ATOM 2073 N N . GLN A 1 265 ? -6.052 14.202 -103.703 1.00 48.56 265 GLN A N 1
ATOM 2074 C CA . GLN A 1 265 ? -6.921 14.132 -102.528 1.00 48.56 265 GLN A CA 1
ATOM 2075 C C . GLN A 1 265 ? -7.735 12.831 -102.500 1.00 48.56 265 GLN A C 1
ATOM 2077 O O . GLN A 1 265 ? -8.485 12.575 -103.442 1.00 48.56 265 GLN A O 1
ATOM 2082 N N . GLN A 1 266 ? -7.704 12.096 -101.383 1.00 44.47 266 GLN A N 1
ATOM 2083 C CA . GLN A 1 266 ? -8.831 11.272 -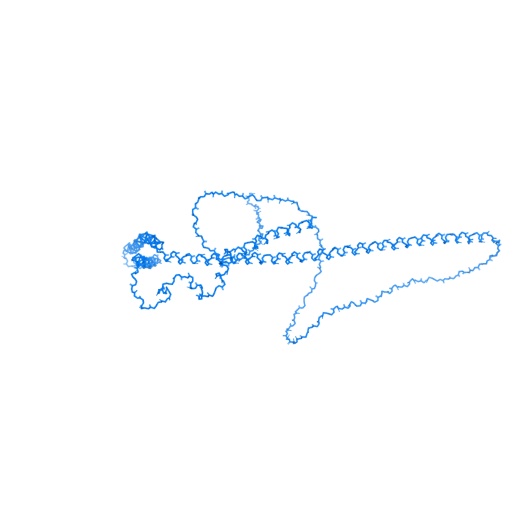100.939 1.00 44.47 266 GLN A CA 1
ATOM 2084 C C . GLN A 1 266 ? -8.968 11.266 -99.412 1.00 44.47 266 GLN A C 1
ATOM 2086 O O . GLN A 1 266 ? -8.012 11.443 -98.663 1.00 44.47 266 GLN A O 1
ATOM 2091 N N . ALA A 1 267 ? -10.228 11.138 -99.008 1.00 46.88 267 ALA A N 1
ATOM 2092 C CA . ALA A 1 267 ? -10.781 11.272 -97.674 1.00 46.88 267 ALA A CA 1
ATOM 2093 C C . ALA A 1 267 ? -10.386 10.132 -96.725 1.00 46.88 267 ALA A C 1
ATOM 2095 O O . ALA A 1 267 ? -10.200 9.006 -97.162 1.00 46.88 267 ALA A O 1
ATOM 2096 N N . GLN A 1 268 ? -10.397 10.398 -95.418 1.00 43.47 268 GLN A N 1
ATOM 2097 C CA . GLN A 1 268 ? -11.418 9.888 -94.487 1.00 43.47 268 GLN A CA 1
ATOM 2098 C C . GLN A 1 268 ? -10.982 10.160 -93.045 1.00 43.47 268 GLN A C 1
ATOM 2100 O O . GLN A 1 268 ? -9.945 9.697 -92.580 1.00 43.47 268 GLN A O 1
ATOM 2105 N N . TYR A 1 269 ? -11.821 10.912 -92.334 1.00 50.41 269 TYR A N 1
ATOM 2106 C CA . TYR A 1 269 ? -11.785 11.025 -90.883 1.00 50.41 269 TYR A CA 1
ATOM 2107 C C . TYR A 1 269 ? -12.108 9.659 -90.265 1.00 50.41 269 TYR A C 1
ATOM 2109 O O . TYR A 1 269 ? -13.197 9.128 -90.486 1.00 50.41 269 TYR A O 1
ATOM 2117 N N . ALA A 1 270 ? -11.187 9.125 -89.464 1.00 54.56 270 ALA A N 1
ATOM 2118 C CA . ALA A 1 270 ? -11.443 8.033 -88.532 1.00 54.56 270 ALA A CA 1
ATOM 2119 C C . ALA A 1 270 ? -11.270 8.563 -87.094 1.00 54.56 270 ALA A C 1
ATOM 2121 O O . ALA A 1 270 ? -10.270 9.233 -86.819 1.00 54.56 270 ALA A O 1
ATOM 2122 N N . PRO A 1 271 ? -12.233 8.329 -86.184 1.00 65.75 271 PRO A N 1
ATOM 2123 C CA . PRO A 1 271 ? -12.117 8.732 -84.786 1.00 65.75 271 PRO A CA 1
ATOM 2124 C C . PRO A 1 271 ? -11.088 7.863 -84.033 1.00 65.75 271 PRO A C 1
ATOM 2126 O O . PRO A 1 271 ? -10.839 6.721 -84.428 1.00 65.75 271 PRO A O 1
ATOM 2129 N N . PRO A 1 272 ? -10.486 8.384 -82.947 1.00 68.56 272 PRO A N 1
ATOM 2130 C CA . PRO A 1 272 ? -9.459 7.678 -82.186 1.00 68.56 272 PRO A CA 1
ATOM 2131 C C . PRO A 1 272 ? -10.035 6.453 -81.449 1.00 68.56 272 PRO A C 1
ATOM 2133 O O . PRO A 1 272 ? -11.186 6.489 -81.003 1.00 68.56 272 PRO A O 1
ATOM 2136 N N . PRO A 1 273 ? -9.252 5.372 -81.285 1.00 62.59 273 PRO A N 1
ATOM 2137 C CA . PRO A 1 273 ? -9.691 4.186 -80.563 1.00 62.59 273 PRO A CA 1
ATOM 2138 C C . PRO A 1 273 ? -9.849 4.476 -79.066 1.00 62.59 273 PRO A C 1
ATOM 2140 O O . PRO A 1 273 ? -9.019 5.136 -78.440 1.00 62.59 273 PRO A O 1
ATOM 2143 N N . ALA A 1 274 ? -10.934 3.957 -78.495 1.00 55.84 274 ALA A N 1
ATOM 2144 C CA . ALA A 1 274 ? -11.210 4.006 -77.070 1.00 55.84 274 ALA A CA 1
ATOM 2145 C C . ALA A 1 274 ? -10.176 3.179 -76.286 1.00 55.84 274 ALA A C 1
ATOM 2147 O O . ALA A 1 274 ? -9.921 2.016 -76.600 1.00 55.84 274 ALA A O 1
ATOM 2148 N N . PHE A 1 275 ? -9.615 3.785 -75.238 1.00 55.41 275 PHE A N 1
ATOM 2149 C CA . PHE A 1 275 ? -8.813 3.109 -74.222 1.00 55.41 275 PHE A CA 1
ATOM 2150 C C . PHE A 1 275 ? -9.642 2.002 -73.553 1.00 55.41 275 PHE A C 1
ATOM 2152 O O . PHE A 1 275 ? -10.649 2.281 -72.901 1.00 55.41 275 PHE A O 1
ATOM 2159 N N . GLN A 1 276 ? -9.207 0.749 -73.686 1.00 54.66 276 GLN A N 1
ATOM 2160 C CA . GLN A 1 276 ? -9.653 -0.338 -72.817 1.00 54.66 276 GLN A CA 1
ATOM 2161 C C . GLN A 1 276 ? -8.879 -0.251 -71.492 1.00 54.66 276 GLN A C 1
ATOM 2163 O O . GLN A 1 276 ? -7.646 -0.265 -71.518 1.00 54.66 276 GLN A O 1
ATOM 2168 N N . PRO A 1 277 ? -9.546 -0.163 -70.331 1.00 59.91 277 PRO A N 1
ATOM 2169 C CA . PRO A 1 277 ? -8.868 -0.323 -69.055 1.00 59.91 277 PRO A CA 1
ATOM 2170 C C . PRO A 1 277 ? -8.410 -1.779 -68.900 1.00 59.91 277 PRO A C 1
ATOM 2172 O O . PRO A 1 277 ? -9.164 -2.718 -69.159 1.00 59.91 277 PRO A O 1
ATOM 2175 N N . ALA A 1 278 ? -7.156 -1.956 -68.484 1.00 60.12 278 ALA A N 1
ATOM 2176 C CA . ALA A 1 278 ? -6.594 -3.255 -68.141 1.00 60.12 278 ALA A CA 1
ATOM 2177 C C . ALA A 1 278 ? -7.425 -3.933 -67.028 1.00 60.12 278 ALA A C 1
ATOM 2179 O O . ALA A 1 278 ? -7.889 -3.246 -66.113 1.00 60.12 278 ALA A O 1
ATOM 2180 N N . PRO A 1 279 ? -7.603 -5.265 -67.060 1.00 59.44 279 PRO A N 1
ATOM 2181 C CA . PRO A 1 279 ? -8.234 -5.983 -65.964 1.00 59.44 279 PRO A CA 1
ATOM 2182 C C . PRO A 1 279 ? -7.385 -5.831 -64.697 1.00 59.44 279 PRO A C 1
ATOM 2184 O O . PRO A 1 279 ? -6.202 -6.168 -64.675 1.00 59.44 279 PRO A O 1
ATOM 2187 N N . GLN A 1 280 ? -8.006 -5.308 -63.638 1.00 52.69 280 GLN A N 1
ATOM 2188 C CA . GLN A 1 280 ? -7.459 -5.326 -62.287 1.00 52.69 280 GLN A CA 1
ATOM 2189 C C . GLN A 1 280 ? -7.129 -6.772 -61.911 1.00 52.69 280 GLN A C 1
ATOM 2191 O O . GLN A 1 280 ? -8.015 -7.621 -61.816 1.00 52.69 280 GLN A O 1
ATOM 2196 N N . ALA A 1 281 ? -5.845 -7.046 -61.689 1.00 45.91 281 ALA A N 1
ATOM 2197 C CA . ALA A 1 281 ? -5.427 -8.235 -60.975 1.00 45.91 281 ALA A CA 1
ATOM 2198 C C . ALA A 1 281 ? -6.075 -8.196 -59.585 1.00 45.91 281 ALA A C 1
ATOM 2200 O O . ALA A 1 281 ? -5.899 -7.237 -58.829 1.00 45.91 281 ALA A O 1
ATOM 2201 N N . ALA A 1 282 ? -6.856 -9.227 -59.275 1.00 46.03 282 ALA A N 1
ATOM 2202 C CA . ALA A 1 282 ? -7.370 -9.451 -57.940 1.00 46.03 282 ALA A CA 1
ATOM 2203 C C . ALA A 1 282 ? -6.183 -9.529 -56.974 1.00 46.03 282 ALA A C 1
ATOM 2205 O O . ALA A 1 282 ? -5.276 -10.346 -57.148 1.00 46.03 282 ALA A O 1
ATOM 2206 N N . ALA A 1 283 ? -6.194 -8.660 -55.967 1.00 42.44 283 ALA A N 1
ATOM 2207 C CA . ALA A 1 283 ? -5.324 -8.784 -54.817 1.00 42.44 283 ALA A CA 1
ATOM 2208 C C . ALA A 1 283 ? -5.532 -10.177 -54.211 1.00 42.44 283 ALA A C 1
ATOM 2210 O O . ALA A 1 283 ? -6.646 -10.551 -53.837 1.00 42.44 283 ALA A O 1
ATOM 2211 N N . ALA A 1 284 ? -4.453 -10.951 -54.150 1.00 44.47 284 ALA A N 1
ATOM 2212 C CA . ALA A 1 284 ? -4.408 -12.171 -53.374 1.00 44.47 284 ALA A CA 1
ATOM 2213 C C . ALA A 1 284 ? -4.719 -11.831 -51.904 1.00 44.47 284 ALA A C 1
ATOM 2215 O O . ALA A 1 284 ? -4.069 -10.943 -51.344 1.00 44.47 284 ALA A O 1
ATOM 2216 N N . PRO A 1 285 ? -5.672 -12.510 -51.246 1.00 46.88 285 PRO A N 1
ATOM 2217 C CA . PRO A 1 285 ? -5.724 -12.484 -49.799 1.00 46.88 285 PRO A CA 1
ATOM 2218 C C . PRO A 1 285 ? -4.480 -13.206 -49.272 1.00 46.88 285 PRO A C 1
ATOM 2220 O O . PRO A 1 285 ? -4.229 -14.368 -49.599 1.00 46.88 285 PRO A O 1
ATOM 2223 N N . ALA A 1 286 ? -3.691 -12.500 -48.464 1.00 40.34 286 ALA A N 1
ATOM 2224 C CA . ALA A 1 286 ? -2.674 -13.105 -47.623 1.00 40.34 286 ALA A CA 1
ATOM 2225 C C . ALA A 1 286 ? -3.365 -14.137 -46.724 1.00 40.34 286 ALA A C 1
ATOM 2227 O O . ALA A 1 286 ? -4.155 -13.795 -45.844 1.00 40.34 286 ALA A O 1
ATOM 2228 N N . ASN A 1 287 ? -3.115 -15.410 -47.020 1.00 37.19 287 ASN A N 1
ATOM 2229 C CA . ASN A 1 287 ? -3.664 -16.528 -46.284 1.00 37.19 287 ASN A CA 1
ATOM 2230 C C . ASN A 1 287 ? -2.861 -16.678 -44.990 1.00 37.19 287 ASN A C 1
ATOM 2232 O O . ASN A 1 287 ? -1.692 -17.069 -44.996 1.00 37.19 287 ASN A O 1
ATOM 2236 N N . SER A 1 288 ? -3.501 -16.297 -43.892 1.00 39.72 288 SER A N 1
ATOM 2237 C CA . SER A 1 288 ? -3.043 -16.527 -42.534 1.00 39.72 288 SER A CA 1
ATOM 2238 C C . SER A 1 288 ? -2.974 -18.023 -42.234 1.00 39.72 288 SER A C 1
ATOM 2240 O O . SER A 1 288 ? -3.885 -18.776 -42.554 1.00 39.72 288 SER A O 1
ATOM 2242 N N . ALA A 1 289 ? -1.874 -18.398 -41.584 1.00 38.19 289 ALA A N 1
ATOM 2243 C CA . ALA A 1 289 ? -1.753 -19.393 -40.524 1.00 38.19 289 ALA A CA 1
ATOM 2244 C C . ALA A 1 289 ? -2.624 -20.665 -40.596 1.00 38.19 289 ALA A C 1
ATOM 2246 O O . ALA A 1 289 ? -3.833 -20.657 -40.374 1.00 38.19 289 ALA A O 1
ATOM 2247 N N . MET A 1 290 ? -1.931 -21.801 -40.716 1.00 39.75 290 MET A N 1
ATOM 2248 C CA . MET A 1 290 ? -2.420 -23.084 -40.223 1.00 39.75 290 MET A CA 1
ATOM 2249 C C . MET A 1 290 ? -2.825 -22.971 -38.746 1.00 39.75 290 MET A C 1
ATOM 2251 O O . MET A 1 290 ? -1.974 -22.742 -37.888 1.00 39.75 290 MET A O 1
ATOM 2255 N N . VAL A 1 291 ? -4.100 -23.216 -38.446 1.00 39.97 291 VAL A N 1
ATOM 2256 C CA . VAL A 1 291 ? -4.567 -23.622 -37.116 1.00 39.97 291 VAL A CA 1
ATOM 2257 C C . VAL A 1 291 ? -5.515 -24.804 -37.305 1.00 39.97 291 VAL A C 1
ATOM 2259 O O . VAL A 1 291 ? -6.584 -24.684 -37.897 1.00 39.97 291 VAL A O 1
ATOM 2262 N N . TYR A 1 292 ? -5.082 -25.969 -36.831 1.00 40.00 292 TYR A N 1
ATOM 2263 C CA . TYR A 1 292 ? -5.890 -27.178 -36.689 1.00 40.00 292 TYR A CA 1
ATOM 2264 C C . TYR A 1 292 ? -6.727 -27.052 -35.404 1.00 40.00 292 TYR A C 1
ATOM 2266 O O . TYR A 1 292 ? -6.141 -26.870 -34.339 1.00 40.00 292 TYR A O 1
ATOM 2274 N N . GLY A 1 293 ? -8.058 -27.203 -35.471 1.00 40.72 293 GLY A N 1
ATOM 2275 C CA . GLY A 1 293 ? -8.853 -27.520 -34.272 1.00 40.72 293 GLY A CA 1
ATOM 2276 C C . GLY A 1 293 ? -10.310 -27.039 -34.216 1.00 40.72 293 GLY A C 1
ATOM 2277 O O . GLY A 1 293 ? -10.578 -25.978 -33.676 1.00 40.72 293 GLY A O 1
ATOM 2278 N N . THR A 1 294 ? -11.226 -27.913 -34.658 1.00 46.06 294 THR A N 1
ATOM 2279 C CA . THR A 1 294 ? -12.585 -28.219 -34.126 1.00 46.06 294 THR A CA 1
ATOM 2280 C C . THR A 1 294 ? -13.714 -27.158 -34.043 1.00 46.06 294 THR A C 1
ATOM 2282 O O . THR A 1 294 ? -13.470 -26.011 -33.687 1.00 46.06 294 THR A O 1
ATOM 2285 N N . PRO A 1 295 ? -14.989 -27.547 -34.307 1.00 47.50 295 PRO A N 1
ATOM 2286 C CA . PRO A 1 295 ? -16.108 -26.618 -34.483 1.00 47.50 295 PRO A CA 1
ATOM 2287 C C . PRO A 1 295 ? -16.961 -26.433 -33.215 1.00 47.50 295 PRO A C 1
ATOM 2289 O O . PRO A 1 295 ? -17.290 -27.405 -32.539 1.00 47.50 295 PRO A O 1
ATOM 2292 N N . VAL A 1 296 ? -17.426 -25.204 -32.964 1.00 48.22 296 VAL A N 1
ATOM 2293 C CA . VAL A 1 296 ? -18.611 -24.928 -32.131 1.00 48.22 296 VAL A CA 1
ATOM 2294 C C . VAL A 1 296 ? -19.469 -23.855 -32.809 1.00 48.22 296 VAL A C 1
ATOM 2296 O O . VAL A 1 296 ? -18.986 -22.823 -33.262 1.00 48.22 296 VAL A O 1
ATOM 2299 N N . SER A 1 297 ? -20.757 -24.165 -32.902 1.00 49.03 297 SER A N 1
ATOM 2300 C CA . SER A 1 297 ? -21.867 -23.440 -33.523 1.00 49.03 297 SER A CA 1
ATOM 2301 C C . SER A 1 297 ? -22.326 -22.199 -32.740 1.00 49.03 297 SER A C 1
ATOM 2303 O O . SER A 1 297 ? -22.537 -22.291 -31.532 1.00 49.03 297 SER A O 1
ATOM 2305 N N . GLY A 1 298 ? -22.603 -21.088 -33.439 1.00 46.56 298 GLY A N 1
ATOM 2306 C CA . GLY A 1 298 ? -23.272 -19.893 -32.898 1.00 46.56 298 GLY A CA 1
ATOM 2307 C C . GLY A 1 298 ? -23.941 -19.026 -33.993 1.00 46.56 298 GLY A C 1
ATOM 2308 O O . GLY A 1 298 ? -23.518 -19.107 -35.145 1.00 46.56 298 GLY A O 1
ATOM 2309 N N . PRO A 1 299 ? -25.006 -18.257 -33.673 1.00 53.44 299 PRO A N 1
ATOM 2310 C CA . PRO A 1 299 ? -25.982 -17.701 -34.631 1.00 53.44 299 PRO A CA 1
ATOM 2311 C C . PRO A 1 299 ? -25.533 -16.385 -35.315 1.00 53.44 299 PRO A C 1
ATOM 2313 O O . PRO A 1 299 ? -24.595 -15.744 -34.840 1.00 53.44 299 PRO A O 1
ATOM 2316 N N . PRO A 1 300 ? -26.186 -15.951 -36.421 1.00 50.06 300 PRO A N 1
ATOM 2317 C CA . PRO A 1 300 ? -25.698 -14.849 -37.250 1.00 50.06 300 PRO A CA 1
ATOM 2318 C C . PRO A 1 300 ? -25.980 -13.475 -36.626 1.00 50.06 300 PRO A C 1
ATOM 2320 O O . PRO A 1 300 ? -27.087 -13.204 -36.160 1.00 50.06 300 PRO A O 1
ATOM 2323 N N . ALA A 1 301 ? -24.981 -12.591 -36.667 1.00 42.25 301 ALA A N 1
ATOM 2324 C CA . ALA A 1 301 ? -25.106 -11.194 -36.268 1.00 42.25 301 ALA A CA 1
ATOM 2325 C C . ALA A 1 301 ? -25.504 -10.300 -37.456 1.00 42.25 301 ALA A C 1
ATOM 2327 O O . ALA A 1 301 ? -24.984 -10.422 -38.564 1.00 42.25 301 ALA A O 1
ATOM 2328 N N . ASN A 1 302 ? -26.440 -9.398 -37.165 1.00 41.16 302 ASN A N 1
ATOM 2329 C CA . ASN A 1 302 ? -27.019 -8.364 -38.018 1.00 41.16 302 ASN A CA 1
ATOM 2330 C C . ASN A 1 302 ? -25.975 -7.505 -38.754 1.00 41.16 302 ASN A C 1
ATOM 2332 O O . ASN A 1 302 ? -25.058 -6.960 -38.141 1.00 41.16 302 ASN A O 1
ATOM 2336 N N . LEU A 1 303 ? -26.202 -7.293 -40.052 1.00 38.38 303 LEU A N 1
ATOM 2337 C CA . LEU A 1 303 ? -25.518 -6.296 -40.875 1.00 38.38 303 LEU A CA 1
ATOM 2338 C C . LEU A 1 303 ? -26.154 -4.914 -40.649 1.00 38.38 303 LEU A C 1
ATOM 2340 O O . LEU A 1 303 ? -27.350 -4.741 -40.878 1.00 38.38 303 LEU A O 1
ATOM 2344 N N . MET A 1 304 ? -25.353 -3.921 -40.252 1.00 45.19 304 MET A N 1
ATOM 2345 C CA . MET A 1 304 ? -25.705 -2.497 -40.343 1.00 45.19 304 MET A CA 1
ATOM 2346 C C . MET A 1 304 ? -24.724 -1.748 -41.259 1.00 45.19 304 MET A C 1
ATOM 2348 O O . MET A 1 304 ? -23.573 -2.171 -41.392 1.00 45.19 304 MET A O 1
ATOM 2352 N N . PRO A 1 305 ? -25.171 -0.666 -41.929 1.00 49.38 305 PRO A N 1
ATOM 2353 C CA . PRO A 1 305 ? -24.482 -0.117 -43.083 1.00 49.38 305 PRO A CA 1
ATOM 2354 C C . PRO A 1 305 ? -23.401 0.909 -42.728 1.00 49.38 305 PRO A C 1
ATOM 2356 O O . PRO A 1 305 ? -23.558 1.772 -41.866 1.00 49.38 305 PRO A O 1
ATOM 2359 N N . MET A 1 306 ? -22.320 0.808 -43.495 1.00 36.59 306 MET A N 1
ATOM 2360 C CA . MET A 1 306 ? -21.150 1.678 -43.561 1.00 36.59 306 MET A CA 1
ATOM 2361 C C . MET A 1 306 ? -21.537 3.164 -43.714 1.00 36.59 306 MET A C 1
ATOM 2363 O O . MET A 1 306 ? -22.256 3.526 -44.644 1.00 36.59 306 MET A O 1
ATOM 2367 N N . HIS A 1 307 ? -21.035 4.031 -42.830 1.00 41.31 307 HIS A N 1
ATOM 2368 C CA . HIS A 1 307 ? -21.008 5.488 -43.016 1.00 41.31 307 HIS A CA 1
ATOM 2369 C C . HIS A 1 307 ? -19.570 5.943 -43.294 1.00 41.31 307 HIS A C 1
ATOM 2371 O O . HIS A 1 307 ? -18.622 5.475 -42.665 1.00 41.31 307 HIS A O 1
ATOM 2377 N N . ALA A 1 308 ? -19.431 6.828 -44.280 1.00 48.16 308 ALA A N 1
ATOM 2378 C CA . ALA A 1 308 ? -18.172 7.363 -44.784 1.00 48.16 308 ALA A CA 1
ATOM 2379 C C . ALA A 1 308 ? -17.485 8.321 -43.784 1.00 48.16 308 ALA A C 1
ATOM 2381 O O . ALA A 1 308 ? -18.180 9.020 -43.043 1.00 48.16 308 ALA A O 1
ATOM 2382 N N . PRO A 1 309 ? -16.139 8.411 -43.772 1.00 46.97 309 PRO A N 1
ATOM 2383 C CA . PRO A 1 309 ? -15.426 9.328 -42.889 1.00 46.97 309 PRO A CA 1
ATOM 2384 C C . PRO A 1 309 ? -15.352 10.755 -43.460 1.00 46.97 309 PRO A C 1
ATOM 2386 O O . PRO A 1 309 ? -15.078 10.966 -44.642 1.00 46.97 309 PRO A O 1
ATOM 2389 N N . ALA A 1 310 ? -15.576 11.733 -42.581 1.00 48.97 310 ALA A N 1
ATOM 2390 C CA . ALA A 1 310 ? -15.419 13.166 -42.825 1.00 48.97 310 ALA A CA 1
ATOM 2391 C C . ALA A 1 310 ? -13.941 13.614 -42.701 1.00 48.97 310 ALA A C 1
ATOM 2393 O O . ALA A 1 310 ? -13.158 12.954 -42.013 1.00 48.97 310 ALA A O 1
ATOM 2394 N N . PRO A 1 311 ? -13.537 14.726 -43.349 1.00 50.91 311 PRO A N 1
ATOM 2395 C CA . PRO A 1 311 ? -12.139 15.143 -43.434 1.00 50.91 311 PRO A CA 1
ATOM 2396 C C . PRO A 1 311 ? -11.603 15.795 -42.149 1.00 50.91 311 PRO A C 1
ATOM 2398 O O . PRO A 1 311 ? -12.312 16.486 -41.418 1.00 50.91 311 PRO A O 1
ATOM 2401 N N . ALA A 1 312 ? -10.305 15.584 -41.921 1.00 39.75 312 ALA A N 1
ATOM 2402 C CA . ALA A 1 312 ? -9.534 16.066 -40.782 1.00 39.75 312 ALA A CA 1
ATOM 2403 C C . ALA A 1 312 ? -9.366 17.596 -40.782 1.00 39.75 312 ALA A C 1
ATOM 2405 O O . ALA A 1 312 ? -8.894 18.178 -41.759 1.00 39.75 312 ALA A O 1
ATOM 2406 N N . GLN A 1 313 ? -9.685 18.234 -39.653 1.00 48.22 313 GLN A N 1
ATOM 2407 C CA . GLN A 1 313 ? -9.282 19.610 -39.369 1.00 48.22 313 GLN A CA 1
ATOM 2408 C C . GLN A 1 313 ? -7.933 19.631 -38.642 1.00 48.22 313 GLN A C 1
ATOM 2410 O O . GLN A 1 313 ? -7.727 18.954 -37.636 1.00 48.22 313 GLN A O 1
ATOM 2415 N N . GLN A 1 314 ? -7.018 20.432 -39.185 1.00 47.41 314 GLN A N 1
ATOM 2416 C CA . GLN A 1 314 ? -5.740 20.799 -38.588 1.00 47.41 314 GLN A CA 1
ATOM 2417 C C . GLN A 1 314 ? -5.976 21.677 -37.351 1.00 47.41 314 GLN A C 1
ATOM 2419 O O . GLN A 1 314 ? -6.622 22.717 -37.452 1.00 47.41 314 GLN A O 1
ATOM 2424 N N . ALA A 1 315 ? -5.406 21.296 -36.207 1.00 39.81 315 ALA A N 1
ATOM 2425 C CA . ALA A 1 315 ? -5.320 22.152 -35.027 1.00 39.81 315 ALA A CA 1
ATOM 2426 C C . ALA A 1 315 ? -3.865 22.587 -34.801 1.00 39.81 315 ALA A C 1
ATOM 2428 O O . ALA A 1 315 ? -2.960 21.767 -34.641 1.00 39.81 315 ALA A O 1
ATOM 2429 N N . GLN A 1 316 ? -3.671 23.904 -34.829 1.00 37.50 316 GLN A N 1
ATOM 2430 C CA . GLN A 1 316 ? -2.435 24.626 -34.551 1.00 37.50 316 GLN A CA 1
ATOM 2431 C C . GLN A 1 316 ? -2.171 24.742 -33.036 1.00 37.50 316 GLN A C 1
ATOM 2433 O O . GLN A 1 316 ? -3.088 24.978 -32.262 1.00 37.50 316 GLN A O 1
ATOM 2438 N N . HIS A 1 317 ? -0.887 24.619 -32.682 1.00 37.19 317 HIS A N 1
ATOM 2439 C CA . HIS A 1 317 ? -0.122 25.191 -31.557 1.00 37.19 317 HIS A CA 1
ATOM 2440 C C . HIS A 1 317 ? -0.713 25.318 -30.132 1.00 37.19 317 HIS A C 1
ATOM 2442 O O . HIS A 1 317 ? -1.694 26.009 -29.891 1.00 37.19 317 HIS A O 1
ATOM 2448 N N . ALA A 1 318 ? 0.071 24.843 -29.151 1.00 36.53 318 ALA A N 1
ATOM 2449 C CA . ALA A 1 318 ? 0.078 25.338 -27.768 1.00 36.53 318 ALA A CA 1
ATOM 2450 C C . ALA A 1 318 ? 1.535 25.565 -27.290 1.00 36.53 318 ALA A C 1
ATOM 2452 O O . ALA A 1 318 ? 2.398 24.737 -27.606 1.00 36.53 318 ALA A O 1
ATOM 2453 N N . PRO A 1 319 ? 1.842 26.663 -26.564 1.00 49.84 319 PRO A N 1
ATOM 2454 C CA . PRO A 1 319 ? 3.173 26.937 -26.036 1.00 49.84 319 PRO A CA 1
ATOM 2455 C C . PRO A 1 319 ? 3.369 26.436 -24.593 1.00 49.84 319 PRO A C 1
ATOM 2457 O O . PRO A 1 319 ? 2.443 26.033 -23.897 1.00 49.84 319 PRO A O 1
ATOM 2460 N N . GLN A 1 320 ? 4.639 26.467 -24.197 1.00 40.47 320 GLN A N 1
ATOM 2461 C CA . GLN A 1 320 ? 5.253 25.980 -22.965 1.00 40.47 320 GLN A CA 1
ATOM 2462 C C . GLN A 1 320 ? 4.689 26.547 -21.650 1.00 40.47 320 GLN A C 1
ATOM 2464 O O . GLN A 1 320 ? 4.294 27.706 -21.576 1.00 40.47 320 GLN A O 1
ATOM 2469 N N . GLY A 1 321 ? 4.832 25.760 -20.578 1.00 34.34 321 GLY A N 1
ATOM 2470 C CA . GLY A 1 321 ? 4.782 26.216 -19.188 1.00 34.34 321 GLY A CA 1
ATOM 2471 C C . GLY A 1 321 ? 5.501 25.219 -18.280 1.00 34.34 321 GLY A C 1
ATOM 2472 O O . GLY A 1 321 ? 5.010 24.116 -18.064 1.00 34.34 321 GLY A O 1
ATOM 2473 N N . GLY A 1 322 ? 6.701 25.580 -17.823 1.00 38.78 322 GLY A N 1
ATOM 2474 C CA . GLY A 1 322 ? 7.487 24.810 -16.864 1.00 38.78 322 GLY A CA 1
ATOM 2475 C C . GLY A 1 322 ? 7.160 25.202 -15.427 1.00 38.78 322 GLY A C 1
ATOM 2476 O O . GLY A 1 322 ? 7.003 26.383 -15.127 1.00 38.78 322 GLY A O 1
ATOM 2477 N N . TYR A 1 323 ? 7.133 24.212 -14.538 1.00 32.69 323 TYR A N 1
ATOM 2478 C CA . TYR A 1 323 ? 7.141 24.418 -13.093 1.00 32.69 323 TYR A CA 1
ATOM 2479 C C . TYR A 1 323 ? 8.139 23.426 -12.494 1.00 32.69 323 TYR A C 1
ATOM 2481 O O . TYR A 1 323 ? 7.958 22.212 -12.586 1.00 32.69 323 TYR A O 1
ATOM 2489 N N . MET A 1 324 ? 9.225 23.954 -11.930 1.00 28.23 324 MET A N 1
ATOM 2490 C CA . MET A 1 324 ? 10.091 23.218 -11.016 1.00 28.23 324 MET A CA 1
ATOM 2491 C C . MET A 1 324 ? 9.386 23.118 -9.663 1.00 28.23 324 MET A C 1
ATOM 2493 O O . MET A 1 324 ? 9.020 24.141 -9.088 1.00 28.23 324 MET A O 1
ATOM 2497 N N . ALA A 1 325 ? 9.223 21.902 -9.146 1.00 33.06 325 ALA A N 1
ATOM 2498 C CA . ALA A 1 325 ? 8.851 21.681 -7.756 1.00 33.06 325 ALA A CA 1
ATOM 2499 C C . ALA A 1 325 ? 10.129 21.616 -6.908 1.00 33.06 325 ALA A C 1
ATOM 2501 O O . ALA A 1 325 ? 10.926 20.686 -7.015 1.00 33.06 325 ALA A O 1
ATOM 2502 N N . THR A 1 326 ? 10.334 22.641 -6.087 1.00 36.25 326 THR A N 1
ATOM 2503 C CA . THR A 1 326 ? 11.342 22.696 -5.026 1.00 36.25 326 THR A CA 1
ATOM 2504 C C . THR A 1 326 ? 10.881 21.886 -3.813 1.00 36.25 326 THR A C 1
ATOM 2506 O O . THR A 1 326 ? 9.792 22.119 -3.290 1.00 36.25 326 THR A O 1
ATOM 2509 N N . PHE A 1 327 ? 11.727 20.965 -3.350 1.00 35.84 327 PHE A N 1
ATOM 2510 C CA . PHE A 1 327 ? 11.582 20.245 -2.083 1.00 35.84 327 PHE A CA 1
ATOM 2511 C C . PHE A 1 327 ? 11.783 21.190 -0.884 1.00 35.84 327 PHE A C 1
ATOM 2513 O O . PHE A 1 327 ? 12.761 21.943 -0.885 1.00 35.84 327 PHE A O 1
ATOM 2520 N N . PRO A 1 328 ? 10.943 21.141 0.165 1.00 41.31 328 PRO A N 1
ATOM 2521 C CA . PRO A 1 328 ? 11.278 21.752 1.442 1.00 41.31 328 PRO A CA 1
ATOM 2522 C C . PRO A 1 328 ? 12.159 20.831 2.298 1.00 41.31 328 PRO A C 1
ATOM 2524 O O . PRO A 1 328 ? 11.993 19.612 2.344 1.00 41.31 328 PRO A O 1
ATOM 2527 N N . ALA A 1 329 ? 13.112 21.478 2.965 1.00 35.66 329 ALA A N 1
ATOM 2528 C CA . ALA A 1 329 ? 14.104 20.914 3.862 1.00 35.66 329 ALA A CA 1
ATOM 2529 C C . ALA A 1 329 ? 13.501 20.311 5.144 1.00 35.66 329 ALA A C 1
ATOM 2531 O O . ALA A 1 329 ? 12.483 20.772 5.660 1.00 35.66 329 ALA A O 1
ATOM 2532 N N . ALA A 1 330 ? 14.194 19.297 5.663 1.00 36.44 330 ALA A N 1
ATOM 2533 C CA . ALA A 1 330 ? 13.896 18.598 6.904 1.00 36.44 330 ALA A CA 1
ATOM 2534 C C . ALA A 1 330 ? 14.126 19.475 8.150 1.00 36.44 330 ALA A C 1
ATOM 2536 O O . ALA A 1 330 ? 15.131 20.180 8.255 1.00 36.44 330 ALA A O 1
ATOM 2537 N N . VAL A 1 331 ? 13.215 19.362 9.119 1.00 39.28 331 VAL A N 1
ATOM 2538 C CA . VAL A 1 331 ? 13.354 19.873 10.492 1.00 39.28 331 VAL A CA 1
ATOM 2539 C C . VAL A 1 331 ? 13.754 18.701 11.404 1.00 39.28 331 VAL A C 1
ATOM 2541 O O . VAL A 1 331 ? 13.141 17.637 11.297 1.00 39.28 331 VAL A O 1
ATOM 2544 N N . PRO A 1 332 ? 14.754 18.847 12.295 1.00 41.81 332 PRO A N 1
ATOM 2545 C CA . PRO A 1 332 ? 15.167 17.786 13.207 1.00 41.81 332 PRO A CA 1
ATOM 2546 C C . PRO A 1 332 ? 14.445 17.877 14.563 1.00 41.81 332 PRO A C 1
ATOM 2548 O O . PRO A 1 332 ? 14.438 18.930 15.196 1.00 41.81 332 PRO A O 1
ATOM 2551 N N . GLY A 1 333 ? 13.920 16.744 15.045 1.00 34.59 333 GLY A N 1
ATOM 2552 C CA . GLY A 1 333 ? 13.613 16.523 16.466 1.00 34.59 333 GLY A CA 1
ATOM 2553 C C . GLY A 1 333 ? 12.158 16.161 16.781 1.00 34.59 333 GLY A C 1
ATOM 2554 O O . GLY A 1 333 ? 11.312 17.038 16.907 1.00 34.59 333 GLY A O 1
ATOM 2555 N N . GLY A 1 334 ? 11.887 14.868 16.994 1.00 34.78 334 GLY A N 1
ATOM 2556 C CA . GLY A 1 334 ? 10.647 14.385 17.617 1.00 34.78 334 GLY A CA 1
ATOM 2557 C C . GLY A 1 334 ? 10.351 12.907 17.314 1.00 34.78 334 GLY A C 1
ATOM 2558 O O . GLY A 1 334 ? 10.459 12.508 16.153 1.00 34.78 334 GLY A O 1
ATOM 2559 N N . PRO A 1 335 ? 10.004 12.071 18.315 1.00 36.47 335 PRO A N 1
ATOM 2560 C CA . PRO A 1 335 ? 9.801 10.636 18.126 1.00 36.47 335 PRO A CA 1
ATOM 2561 C C . PRO A 1 335 ? 8.475 10.382 17.398 1.00 36.47 335 PRO A C 1
ATOM 2563 O O . PRO A 1 335 ? 7.411 10.774 17.875 1.00 36.47 335 PRO A O 1
ATOM 2566 N N . SER A 1 336 ? 8.537 9.749 16.225 1.00 37.06 336 SER A N 1
ATOM 2567 C CA . SER A 1 336 ? 7.348 9.452 15.422 1.00 37.06 336 SER A CA 1
ATOM 2568 C C . SER A 1 336 ? 6.722 8.120 15.819 1.00 37.06 336 SER A C 1
ATOM 2570 O O . SER A 1 336 ? 7.354 7.067 15.756 1.00 37.06 336 SER A O 1
ATOM 2572 N N . ALA A 1 337 ? 5.454 8.223 16.207 1.00 36.28 337 ALA A N 1
ATOM 2573 C CA . ALA A 1 337 ? 4.488 7.147 16.307 1.00 36.28 337 ALA A CA 1
ATOM 2574 C C . ALA A 1 337 ? 4.248 6.484 14.939 1.00 36.28 337 ALA A C 1
ATOM 2576 O O . ALA A 1 337 ? 4.336 7.122 13.890 1.00 36.28 337 ALA A O 1
ATOM 2577 N N . VAL A 1 338 ? 3.928 5.195 14.978 1.00 39.44 338 VAL A N 1
ATOM 2578 C CA . VAL A 1 338 ? 3.607 4.352 13.822 1.00 39.44 338 VAL A CA 1
ATOM 2579 C C . VAL A 1 338 ? 2.178 4.647 13.348 1.00 39.44 338 VAL A C 1
ATOM 2581 O O . VAL A 1 338 ? 1.267 4.577 14.173 1.00 39.44 338 VAL A O 1
ATOM 2584 N N . PRO A 1 339 ? 1.925 4.880 12.047 1.00 43.31 339 PRO A N 1
ATOM 2585 C CA . PRO A 1 339 ? 0.603 4.678 11.478 1.00 43.31 339 PRO A CA 1
ATOM 2586 C C . PRO A 1 339 ? 0.586 3.425 10.597 1.00 43.31 339 PRO A C 1
ATOM 2588 O O . PRO A 1 339 ? 1.283 3.323 9.587 1.00 43.31 339 PRO A O 1
ATOM 2591 N N . ALA A 1 340 ? -0.257 2.476 10.990 1.00 40.16 340 ALA A N 1
ATOM 2592 C CA . ALA A 1 340 ? -0.705 1.372 10.162 1.00 40.16 340 ALA A CA 1
ATOM 2593 C C . ALA A 1 340 ? -1.801 1.862 9.202 1.00 40.16 340 ALA A C 1
ATOM 2595 O O . ALA A 1 340 ? -2.802 2.388 9.675 1.00 40.16 340 ALA A O 1
ATOM 2596 N N . GLN A 1 341 ? -1.620 1.678 7.888 1.00 34.81 341 GLN A N 1
ATOM 2597 C CA . GLN A 1 341 ? -2.634 1.192 6.930 1.00 34.81 341 GLN A CA 1
ATOM 2598 C C . GLN A 1 341 ? -2.208 1.423 5.469 1.00 34.81 341 GLN A C 1
ATOM 2600 O O . GLN A 1 341 ? -2.027 2.544 5.006 1.00 34.81 341 GLN A O 1
ATOM 2605 N N . ALA A 1 342 ? -2.157 0.321 4.729 1.00 33.34 342 ALA A N 1
ATOM 2606 C CA . ALA A 1 342 ? -2.419 0.194 3.294 1.00 33.34 342 ALA A CA 1
ATOM 2607 C C . ALA A 1 342 ? -3.416 -0.991 3.162 1.00 33.34 342 ALA A C 1
ATOM 2609 O O . ALA A 1 342 ? -3.450 -1.793 4.101 1.00 33.34 342 ALA A O 1
ATOM 2610 N N . PRO A 1 343 ? -4.216 -1.164 2.082 1.00 46.41 343 PRO A N 1
ATOM 2611 C CA . PRO A 1 343 ? -3.913 -0.775 0.702 1.00 46.41 343 PRO A CA 1
ATOM 2612 C C . PRO A 1 343 ? -5.085 -0.160 -0.097 1.00 46.41 343 PRO A C 1
ATOM 2614 O O . PRO A 1 343 ? -6.255 -0.303 0.240 1.00 46.41 343 PRO A O 1
ATOM 2617 N N . GLY A 1 344 ? -4.767 0.478 -1.227 1.00 32.50 344 GLY A N 1
ATOM 2618 C CA . GLY A 1 344 ? -5.768 0.932 -2.195 1.00 32.50 344 GLY A CA 1
ATOM 2619 C C . GLY A 1 344 ? -5.150 1.268 -3.548 1.00 32.50 344 GLY A C 1
ATOM 2620 O O . GLY A 1 344 ? -4.621 2.358 -3.743 1.00 32.50 344 GLY A O 1
ATOM 2621 N N . GLN A 1 345 ? -5.202 0.311 -4.475 1.00 34.09 345 GLN A N 1
ATOM 2622 C CA . GLN A 1 345 ? -4.938 0.524 -5.896 1.00 34.09 345 GLN A CA 1
ATOM 2623 C C . GLN A 1 345 ? -6.144 1.187 -6.580 1.00 34.09 345 GLN A C 1
ATOM 2625 O O . GLN A 1 345 ? -7.277 0.772 -6.362 1.00 34.09 345 GLN A O 1
ATOM 2630 N N . GLY A 1 346 ? -5.859 2.104 -7.510 1.00 33.50 346 GLY A N 1
ATOM 2631 C CA . GLY A 1 346 ? -6.647 2.305 -8.730 1.00 33.50 346 GLY A CA 1
ATOM 2632 C C . GLY A 1 346 ? -7.782 3.331 -8.677 1.00 33.50 346 GLY A C 1
ATOM 2633 O O . GLY A 1 346 ? -8.842 3.064 -8.135 1.00 33.50 346 GLY A O 1
ATOM 2634 N N . GLN A 1 347 ? -7.592 4.464 -9.358 1.00 31.08 347 GLN A N 1
ATOM 2635 C CA . GLN A 1 347 ? -8.340 4.877 -10.562 1.00 31.08 347 GLN A CA 1
ATOM 2636 C C . GLN A 1 347 ? -8.170 6.388 -10.777 1.00 31.08 347 GLN A C 1
ATOM 2638 O O . GLN A 1 347 ? -8.681 7.211 -10.026 1.00 31.08 347 GLN A O 1
ATOM 2643 N N . TYR A 1 348 ? -7.458 6.755 -11.845 1.00 31.38 348 TYR A N 1
ATOM 2644 C CA . TYR A 1 348 ? -7.523 8.096 -12.417 1.00 31.38 348 TYR A CA 1
ATOM 2645 C C . TYR A 1 348 ? -8.798 8.196 -13.259 1.00 31.38 348 TYR A C 1
ATOM 2647 O O . TYR A 1 348 ? -8.897 7.556 -14.304 1.00 31.38 348 TYR A O 1
ATOM 2655 N N . SER A 1 349 ? -9.748 9.027 -12.837 1.00 37.22 349 SER A N 1
ATOM 2656 C CA . SER A 1 349 ? -10.834 9.513 -13.690 1.00 37.22 349 SER A CA 1
ATOM 2657 C C . SER A 1 349 ? -10.673 11.015 -13.900 1.00 37.22 349 SER A C 1
ATOM 2659 O O . SER A 1 349 ? -10.846 11.811 -12.979 1.00 37.22 349 SER A O 1
ATOM 2661 N N . ALA A 1 350 ? -10.336 11.398 -15.131 1.00 38.47 350 ALA A N 1
ATOM 2662 C CA . ALA A 1 350 ? -10.480 12.760 -15.617 1.00 38.47 350 ALA A CA 1
ATOM 2663 C C . ALA A 1 350 ? -11.968 13.015 -15.887 1.00 38.47 350 ALA A C 1
ATOM 2665 O O . ALA A 1 350 ? -12.552 12.372 -16.758 1.00 38.47 350 ALA A O 1
ATOM 2666 N N . GLN A 1 351 ? -12.582 13.945 -15.157 1.00 33.41 351 GLN A N 1
ATOM 2667 C CA . GLN A 1 351 ? -13.928 14.412 -15.466 1.00 33.41 351 GLN A CA 1
ATOM 2668 C C . GLN A 1 351 ? -13.934 15.939 -15.543 1.00 33.41 351 GLN A C 1
ATOM 2670 O O . GLN A 1 351 ? -13.744 16.645 -14.556 1.00 33.41 351 GLN A O 1
ATOM 2675 N N . TYR A 1 352 ? -14.126 16.431 -16.765 1.00 33.00 352 TYR A N 1
ATOM 2676 C CA . TYR A 1 352 ? -14.426 17.820 -17.073 1.00 33.00 352 TYR A CA 1
ATOM 2677 C C . TYR A 1 352 ? -15.773 18.201 -16.444 1.00 33.00 352 TYR A C 1
ATOM 2679 O O . TYR A 1 352 ? -16.785 17.559 -16.725 1.00 33.00 352 TYR A O 1
ATOM 2687 N N . GLN A 1 353 ? -15.811 19.285 -15.671 1.00 35.75 353 GLN A N 1
ATOM 2688 C CA . GLN A 1 353 ? -17.036 20.053 -15.454 1.00 35.75 353 GLN A CA 1
ATOM 2689 C C . GLN A 1 353 ? -16.866 21.428 -16.094 1.00 35.75 353 GLN A C 1
ATOM 2691 O O . GLN A 1 353 ? -16.135 22.284 -15.604 1.00 35.75 353 GLN A O 1
ATOM 2696 N N . GLN A 1 354 ? -17.555 21.618 -17.220 1.00 34.50 354 GLN A N 1
ATOM 2697 C CA . GLN A 1 354 ? -17.935 22.940 -17.691 1.00 34.50 354 GLN A CA 1
ATOM 2698 C C . GLN A 1 354 ? -19.150 23.394 -16.884 1.00 34.50 354 GLN A C 1
ATOM 2700 O O . GLN A 1 354 ? -20.193 22.742 -16.916 1.00 34.50 354 GLN A O 1
ATOM 2705 N N . GLN A 1 355 ? -19.020 24.514 -16.177 1.00 32.72 355 GLN A N 1
ATOM 2706 C CA . GLN A 1 355 ? -20.140 25.192 -15.538 1.00 32.72 355 GLN A CA 1
ATOM 2707 C C . GLN A 1 355 ? -20.463 26.458 -16.336 1.00 32.72 355 GLN A C 1
ATOM 2709 O O . GLN A 1 355 ? -19.727 27.441 -16.302 1.00 32.72 355 GLN A O 1
ATOM 2714 N N . TYR A 1 356 ? -21.578 26.413 -17.066 1.00 32.72 356 TYR A N 1
ATOM 2715 C CA . TYR A 1 356 ? -22.230 27.587 -17.637 1.00 32.72 356 TYR A CA 1
ATOM 2716 C C . TYR A 1 356 ? -22.808 28.442 -16.499 1.00 32.72 356 TYR A C 1
ATOM 2718 O O . TYR A 1 356 ? -23.646 27.964 -15.733 1.00 32.72 356 TYR A O 1
ATOM 2726 N N . GLN A 1 357 ? -22.402 29.711 -16.404 1.00 35.50 357 GLN A N 1
ATOM 2727 C CA . GLN A 1 357 ? -23.156 30.727 -15.668 1.00 35.50 357 GLN A CA 1
ATOM 2728 C C . GLN A 1 357 ? -24.118 31.427 -16.633 1.00 35.50 357 GLN A C 1
ATOM 2730 O O . GLN A 1 357 ? -23.712 32.115 -17.567 1.00 35.50 357 GLN A O 1
ATOM 2735 N N . SER A 1 358 ? -25.408 31.200 -16.395 1.00 40.06 358 SER A N 1
ATOM 2736 C CA . SER A 1 358 ? -26.540 31.878 -17.020 1.00 40.06 358 SER A CA 1
ATOM 2737 C C . SER A 1 358 ? -26.719 33.266 -16.399 1.00 40.06 358 SER A C 1
ATOM 2739 O O . SER A 1 358 ? -26.972 33.375 -15.201 1.00 40.06 358 SER A O 1
ATOM 2741 N N . TYR A 1 359 ? -26.630 34.313 -17.220 1.00 36.88 359 TYR A N 1
ATOM 2742 C CA . TYR A 1 359 ? -27.027 35.681 -16.882 1.00 36.88 359 TYR A CA 1
ATOM 2743 C C . TYR A 1 359 ? -28.496 35.930 -17.258 1.00 36.88 359 TYR A C 1
ATOM 2745 O O . TYR A 1 359 ? -28.890 35.665 -18.390 1.00 36.88 359 TYR A O 1
ATOM 2753 N N . GLY A 1 360 ? -29.237 36.571 -16.346 1.00 34.50 360 GLY A N 1
ATOM 2754 C CA . GLY A 1 360 ? -30.162 37.656 -16.698 1.00 34.50 360 GLY A CA 1
ATOM 2755 C C . GLY A 1 360 ? -31.664 37.418 -16.514 1.00 34.50 360 GLY A C 1
ATOM 2756 O O . GLY A 1 360 ? -32.278 36.724 -17.315 1.00 34.50 360 GLY A O 1
ATOM 2757 N N . ALA A 1 361 ? -32.242 38.087 -15.505 1.00 36.12 361 ALA A N 1
ATOM 2758 C CA . ALA A 1 361 ? -33.377 39.040 -15.568 1.00 36.12 361 ALA A CA 1
ATOM 2759 C C . ALA A 1 361 ? -33.924 39.298 -14.135 1.00 36.12 361 ALA A C 1
ATOM 2761 O O . ALA A 1 361 ? -33.673 38.455 -13.271 1.00 36.12 361 ALA A O 1
ATOM 2762 N N . PRO A 1 362 ? -34.707 40.366 -13.840 1.00 54.34 362 PRO A N 1
ATOM 2763 C CA . PRO A 1 362 ? -35.158 41.481 -14.693 1.00 54.34 362 PRO A CA 1
ATOM 2764 C C . PRO A 1 362 ? -34.989 42.895 -14.069 1.00 54.34 362 PRO A C 1
ATOM 2766 O O . PRO A 1 362 ? -34.914 43.041 -12.849 1.00 54.34 362 PRO A O 1
ATOM 2769 N N . VAL A 1 363 ? -35.048 43.930 -14.919 1.00 52.47 363 VAL A N 1
ATOM 2770 C CA . VAL A 1 363 ? -35.916 45.122 -14.756 1.00 52.47 363 VAL A CA 1
ATOM 2771 C C . VAL A 1 363 ? -36.495 45.446 -16.125 1.00 52.47 363 VAL A C 1
ATOM 2773 O O . VAL A 1 363 ? -35.704 45.396 -17.096 1.00 52.47 363 VAL A O 1
#

Secondary structure (DSSP, 8-state):
-HHHHHHHHHHHHHHHHHHHHHHHTSHHHHHHHHHHTS-HHHHHHHS---S--TT---TTS------HHHHHHHHHHHHHHHHHHHHHHHHHHHHHHHT---HHHHHHHHHTT--HHHHHHHHHHHHHHHHHHHHHHHHHHHHHHHHHHHHHHHHHHHHHH-HHHHHHHHHHHHHHHHHHHHHHHHHHHHHHHHHHHHHHHHHHHHHHHHHHHHHHHHHHHHHHHHHHHHHHHHHHHHHHHHHHHHHHHHHHHTS---------------PPPPPPPPPPPPPPP-------------PPPPP----PPPPPPP-----------PPPPPPP--PPPP-------------------------

pLDDT: mean 75.85, std 24.34, range [28.23, 98.25]